Protein AF-A0A4Y2FK90-F1 (afdb_monomer_lite)

pLDDT: mean 74.8, std 21.76, range [34.69, 98.31]

Secondary structure (DSSP, 8-state):
-----------------TTS----------S---SPP--TTT--SS-TT-TT-HHHHHHHHHHHHHHHHT--HHHHHHHHHHHT--HHHHHHHSPPHHHHHHHHHHHHHHHHHHHHHHHHHHHHHHHHHHHHHHHHHHHHHHHHHHHHHHHHHHHHHHHHHTTSS-----PPPP----------------------

Radius of gyration: 46.18 Å; chains: 1; bounding box: 85×62×130 Å

Structure (mmCIF, N/CA/C/O backbone):
data_AF-A0A4Y2FK90-F1
#
_entry.id   AF-A0A4Y2FK90-F1
#
loop_
_atom_site.group_PDB
_atom_site.id
_atom_site.type_symbol
_atom_site.label_atom_id
_atom_site.label_alt_id
_atom_site.label_comp_id
_atom_site.label_asym_id
_atom_site.label_entity_id
_atom_site.label_seq_id
_atom_site.pdbx_PDB_ins_code
_atom_site.Cartn_x
_atom_site.Cartn_y
_atom_site.Cartn_z
_atom_site.occupancy
_atom_site.B_iso_or_equiv
_atom_site.auth_seq_id
_atom_site.auth_comp_id
_atom_site.auth_asym_id
_atom_site.auth_atom_id
_atom_site.pdbx_PDB_model_num
ATOM 1 N N . MET A 1 1 ? -25.333 21.056 -14.332 1.00 43.06 1 MET A N 1
ATOM 2 C CA . MET A 1 1 ? -24.805 19.889 -15.081 1.00 43.06 1 MET A CA 1
ATOM 3 C C . MET A 1 1 ? -25.292 20.009 -16.516 1.00 43.06 1 MET A C 1
ATOM 5 O O . MET A 1 1 ? -26.426 20.458 -16.652 1.00 43.06 1 MET A O 1
ATOM 9 N N . PRO A 1 2 ? -24.497 19.710 -17.560 1.00 41.19 2 PRO A N 1
ATOM 10 C CA . PRO A 1 2 ? -23.281 18.876 -17.612 1.00 41.19 2 PRO A CA 1
ATOM 11 C C . PRO A 1 2 ? -21.995 19.737 -17.714 1.00 41.19 2 PRO A C 1
ATOM 13 O O . PRO A 1 2 ? -22.055 20.834 -18.249 1.00 41.19 2 PRO A O 1
ATOM 16 N N . SER A 1 3 ? -20.824 19.460 -17.123 1.00 42.34 3 SER A N 1
ATOM 17 C CA . SER A 1 3 ? -19.955 18.264 -17.118 1.00 42.34 3 SER A CA 1
ATOM 18 C C . SER A 1 3 ? -19.632 17.709 -18.508 1.00 42.34 3 SER A C 1
ATOM 20 O O . SER A 1 3 ? -19.973 16.579 -18.836 1.00 42.34 3 SER A O 1
ATOM 22 N N . GLY A 1 4 ? -18.953 18.528 -19.317 1.00 34.69 4 GLY A N 1
ATOM 23 C CA . GLY A 1 4 ? -18.152 18.061 -20.450 1.00 34.69 4 GLY A CA 1
ATOM 24 C C . GLY A 1 4 ? -16.691 17.837 -20.025 1.00 34.69 4 GLY A C 1
ATOM 25 O O . GLY A 1 4 ? -16.194 18.584 -19.179 1.00 34.69 4 GLY A O 1
ATOM 26 N N . PRO A 1 5 ? -15.992 16.824 -20.568 1.00 39.50 5 PRO A N 1
ATOM 27 C CA . PRO A 1 5 ? -14.585 16.604 -20.273 1.00 39.50 5 PRO A CA 1
ATOM 28 C C . PRO A 1 5 ? -13.759 17.758 -20.845 1.00 39.50 5 PRO A C 1
ATOM 30 O O . PRO A 1 5 ? -13.807 18.044 -22.042 1.00 39.50 5 PRO A O 1
ATOM 33 N N . VAL A 1 6 ? -12.977 18.411 -19.983 1.00 38.66 6 VAL A N 1
ATOM 34 C CA . VAL A 1 6 ? -11.877 19.274 -20.413 1.00 38.66 6 VAL A CA 1
ATOM 35 C C . VAL A 1 6 ? -10.851 18.345 -21.049 1.00 38.66 6 VAL A C 1
ATOM 37 O O . VAL A 1 6 ? -10.013 17.755 -20.371 1.00 38.66 6 VAL A O 1
ATOM 40 N N . VAL A 1 7 ? -10.965 18.151 -22.362 1.00 39.62 7 VAL A N 1
ATOM 41 C CA . VAL A 1 7 ? -9.902 17.555 -23.162 1.00 39.62 7 VAL A CA 1
ATOM 42 C C . VAL A 1 7 ? -8.756 18.552 -23.085 1.00 39.62 7 VAL A C 1
ATOM 44 O O . VAL A 1 7 ? -8.708 19.525 -23.835 1.00 39.62 7 VAL A O 1
ATOM 47 N N . VAL A 1 8 ? -7.862 18.350 -22.116 1.00 41.91 8 VAL A N 1
ATOM 48 C CA . VAL A 1 8 ? -6.547 18.981 -22.104 1.00 41.91 8 VAL A CA 1
ATOM 49 C C . VAL A 1 8 ? -5.853 18.419 -23.330 1.00 41.91 8 VAL A C 1
ATOM 51 O O . VAL A 1 8 ? -5.250 17.348 -23.297 1.00 41.91 8 VAL A O 1
ATOM 54 N N . GLY A 1 9 ? -6.052 19.092 -24.460 1.00 35.62 9 GLY A N 1
ATOM 55 C CA . GLY A 1 9 ? -5.358 18.788 -25.687 1.00 35.62 9 GLY A CA 1
ATOM 56 C C . GLY A 1 9 ? -3.876 18.885 -25.379 1.00 35.62 9 GLY A C 1
ATOM 57 O O . GLY A 1 9 ? -3.335 19.981 -25.244 1.00 35.62 9 GLY A O 1
ATOM 58 N N . CYS A 1 10 ? -3.206 17.738 -25.270 1.00 40.47 10 CYS A N 1
ATOM 59 C CA . CYS A 1 10 ? -1.798 17.671 -25.598 1.00 40.47 10 CYS A CA 1
ATOM 60 C C . CYS A 1 10 ? -1.719 18.019 -27.082 1.00 40.47 10 CYS A C 1
ATOM 62 O O . CYS A 1 10 ? -1.702 17.135 -27.937 1.00 40.47 10 CYS A O 1
ATOM 64 N N . GLU A 1 11 ? -1.719 19.317 -27.395 1.00 36.91 11 GLU A N 1
ATOM 65 C CA . GLU A 1 11 ? -1.193 19.775 -28.661 1.00 36.91 11 GLU A CA 1
ATOM 66 C C . GLU A 1 11 ? 0.175 19.119 -28.773 1.00 36.91 11 GLU A C 1
ATOM 68 O O . GLU A 1 11 ? 1.095 19.407 -28.001 1.00 36.91 11 GLU A O 1
ATOM 73 N N . LEU A 1 12 ? 0.301 18.221 -29.745 1.00 41.31 12 LEU A N 1
ATOM 74 C CA . LEU A 1 12 ? 1.578 17.790 -30.272 1.00 41.31 12 LEU A CA 1
ATOM 75 C C . LEU A 1 12 ? 2.173 19.004 -31.002 1.00 41.31 12 LEU A C 1
ATOM 77 O O . LEU A 1 12 ? 2.379 19.007 -32.212 1.00 41.31 12 LEU A O 1
ATOM 81 N N . ARG A 1 13 ? 2.421 20.087 -30.260 1.00 38.09 13 ARG A N 1
ATOM 82 C CA . ARG A 1 13 ? 3.301 21.158 -30.666 1.00 38.09 13 ARG A CA 1
ATOM 83 C C . ARG A 1 13 ? 4.659 20.485 -30.635 1.00 38.09 13 ARG A C 1
ATOM 85 O O . ARG A 1 13 ? 5.343 20.453 -29.616 1.00 38.09 13 ARG A O 1
ATOM 92 N N . ILE A 1 14 ? 4.999 19.841 -31.752 1.00 45.94 14 ILE A N 1
ATOM 93 C CA . ILE A 1 14 ? 6.368 19.491 -32.088 1.00 45.94 14 ILE A CA 1
ATOM 94 C C . ILE A 1 14 ? 7.072 20.837 -32.047 1.00 45.94 14 ILE A C 1
ATOM 96 O O . ILE A 1 14 ? 7.044 21.596 -33.016 1.00 45.94 14 ILE A O 1
ATOM 100 N N . ALA A 1 15 ? 7.599 21.191 -30.876 1.00 38.78 15 ALA A N 1
ATOM 101 C CA . ALA A 1 15 ? 8.495 22.306 -30.740 1.00 38.78 15 ALA A CA 1
ATOM 102 C C . ALA A 1 15 ? 9.568 22.013 -31.780 1.00 38.78 15 ALA A C 1
ATOM 104 O O . ALA A 1 15 ? 10.291 21.020 -31.667 1.00 38.78 15 ALA A O 1
ATOM 105 N N . ARG A 1 16 ? 9.603 22.812 -32.854 1.00 41.88 16 ARG A N 1
ATOM 106 C CA . ARG A 1 16 ? 10.794 22.911 -33.686 1.00 41.88 16 ARG A CA 1
ATOM 107 C C . ARG A 1 16 ? 11.900 23.165 -32.680 1.00 41.88 16 ARG A C 1
ATOM 109 O O . ARG A 1 16 ? 11.954 24.249 -32.109 1.00 41.88 16 ARG A O 1
ATOM 116 N N . LEU A 1 17 ? 12.695 22.140 -32.387 1.00 38.19 17 LEU A N 1
ATOM 117 C CA . LEU A 1 17 ? 13.889 22.272 -31.577 1.00 38.19 17 LEU A CA 1
ATOM 118 C C . LEU A 1 17 ? 14.798 23.200 -32.377 1.00 38.19 17 LEU A C 1
ATOM 120 O O . LEU A 1 17 ? 15.574 22.764 -33.221 1.00 38.19 17 LEU A O 1
ATOM 124 N N . SER A 1 18 ? 14.676 24.497 -32.122 1.00 39.25 18 SER A N 1
ATOM 125 C CA . SER A 1 18 ? 15.511 25.582 -32.632 1.00 39.25 18 SER A CA 1
ATOM 126 C C . SER A 1 18 ? 16.939 25.525 -32.069 1.00 39.25 18 SER A C 1
ATOM 128 O O . SER A 1 18 ? 17.681 26.495 -32.159 1.00 39.25 18 SER A O 1
ATOM 130 N N . SER A 1 19 ? 17.349 24.374 -31.524 1.00 40.62 19 SER A N 1
ATOM 131 C CA . SER A 1 19 ? 18.679 24.115 -30.970 1.00 40.62 19 SER A CA 1
ATOM 132 C C . SER A 1 19 ? 19.459 23.049 -31.752 1.00 40.62 19 SER A C 1
ATOM 134 O O . SER A 1 19 ? 20.463 22.525 -31.283 1.00 40.62 19 SER A O 1
ATOM 136 N N . TRP A 1 20 ? 19.049 22.733 -32.984 1.00 41.38 20 TRP A N 1
ATOM 137 C CA . TRP A 1 20 ? 19.998 22.206 -33.964 1.00 41.38 20 TRP A CA 1
ATOM 138 C C . TRP A 1 20 ? 20.661 23.415 -34.610 1.00 41.38 20 TRP A C 1
ATOM 140 O O . TRP A 1 20 ? 20.108 24.019 -35.527 1.00 41.38 20 TRP A O 1
ATOM 150 N N . ARG A 1 21 ? 21.817 23.822 -34.074 1.00 38.09 21 ARG A N 1
ATOM 151 C CA . ARG A 1 21 ? 22.678 24.845 -34.675 1.00 38.09 21 ARG A CA 1
ATOM 152 C C . ARG A 1 21 ? 23.023 24.381 -36.095 1.00 38.09 21 ARG A C 1
ATOM 154 O O . ARG A 1 21 ? 23.942 23.589 -36.282 1.00 38.09 21 ARG A O 1
ATOM 161 N N . LEU A 1 22 ? 22.247 24.846 -37.076 1.00 45.22 22 LEU A N 1
ATOM 162 C CA . LEU A 1 22 ? 22.518 24.732 -38.504 1.00 45.22 22 LEU A CA 1
ATOM 163 C C . LEU A 1 22 ? 23.899 25.339 -38.745 1.00 45.22 22 LEU A C 1
ATOM 165 O O . LEU A 1 22 ? 24.045 26.555 -38.845 1.00 45.22 22 LEU A O 1
ATOM 169 N N . LYS A 1 23 ? 24.934 24.504 -38.809 1.00 43.97 23 LYS A N 1
ATOM 170 C CA . LYS A 1 23 ? 26.232 24.918 -39.338 1.00 43.97 23 LYS A CA 1
ATOM 171 C C . LYS A 1 23 ? 26.110 24.864 -40.860 1.00 43.97 23 LYS A C 1
ATOM 173 O O . LYS A 1 23 ? 26.544 23.918 -41.501 1.00 43.97 23 LYS A O 1
ATOM 178 N N . SER A 1 24 ? 25.381 25.837 -41.401 1.00 45.56 24 SER A N 1
ATOM 179 C CA . SER A 1 24 ? 25.208 26.037 -42.835 1.00 45.56 24 SER A CA 1
ATOM 180 C C . SER A 1 24 ? 26.336 26.938 -43.314 1.00 45.56 24 SER A C 1
ATOM 182 O O . SER A 1 24 ? 26.330 28.131 -43.026 1.00 45.56 24 SER A O 1
ATOM 184 N N . THR A 1 25 ? 27.305 26.391 -44.038 1.00 39.22 25 THR A N 1
ATOM 185 C CA . THR A 1 25 ? 28.068 27.191 -45.000 1.00 39.22 25 THR A CA 1
ATOM 186 C C . THR A 1 25 ? 27.164 27.336 -46.220 1.00 39.22 25 THR A C 1
ATOM 188 O O . THR A 1 25 ? 26.966 26.379 -46.964 1.00 39.22 25 THR A O 1
ATOM 191 N N . PHE A 1 26 ? 26.495 28.482 -46.345 1.00 41.66 26 PHE A N 1
ATOM 192 C CA . PHE A 1 26 ? 25.657 28.788 -47.500 1.00 41.66 26 PHE A CA 1
ATOM 193 C C . PHE A 1 26 ? 26.579 29.225 -48.642 1.00 41.66 26 PHE A C 1
ATOM 195 O O . PHE A 1 26 ? 26.962 30.387 -48.715 1.00 41.66 26 PHE A O 1
ATOM 202 N N . GLU A 1 27 ? 26.997 28.285 -49.486 1.00 50.19 27 GLU A N 1
ATOM 203 C CA . GLU A 1 27 ? 27.442 28.627 -50.837 1.00 50.19 27 GLU A CA 1
ATOM 204 C C . GLU A 1 27 ? 26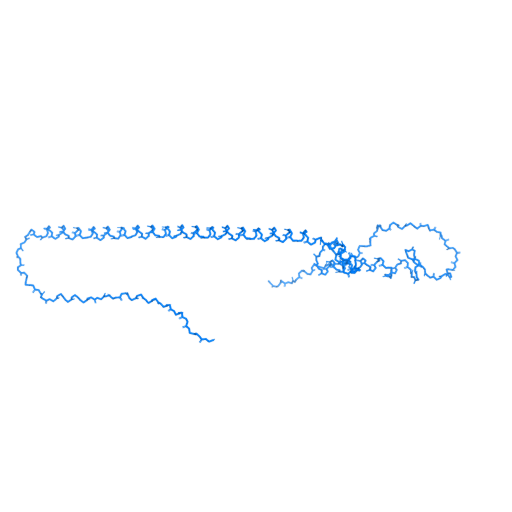.190 28.695 -51.712 1.00 50.19 27 GLU A C 1
ATOM 206 O O . GLU A 1 27 ? 25.487 27.697 -51.893 1.00 50.19 27 GLU A O 1
ATOM 211 N N . GLU A 1 28 ? 25.868 29.893 -52.204 1.00 49.09 28 GLU A N 1
ATOM 212 C CA . GLU A 1 28 ? 24.835 30.072 -53.221 1.00 49.09 28 GLU A CA 1
ATOM 213 C C . GLU A 1 28 ? 25.254 29.325 -54.484 1.00 49.09 28 GLU A C 1
ATOM 215 O O . GLU A 1 28 ? 26.171 29.736 -55.193 1.00 49.09 28 GLU A O 1
ATOM 220 N N . HIS A 1 29 ? 24.577 28.216 -54.786 1.00 55.97 29 HIS A N 1
ATOM 221 C CA . HIS A 1 29 ? 24.715 27.618 -56.106 1.00 55.97 29 HIS A CA 1
ATOM 222 C C . HIS A 1 29 ? 23.988 28.510 -57.126 1.00 55.97 29 HIS A C 1
ATOM 224 O O . HIS A 1 29 ? 22.795 28.790 -56.990 1.00 55.97 29 HIS A O 1
ATOM 230 N N . VAL A 1 30 ? 24.714 28.971 -58.144 1.00 49.22 30 VAL A N 1
ATOM 231 C CA . VAL A 1 30 ? 24.151 29.687 -59.294 1.00 49.22 30 VAL A CA 1
ATOM 232 C C . VAL A 1 30 ? 24.092 28.702 -60.461 1.00 49.22 30 VAL A C 1
ATOM 234 O O . VAL A 1 30 ? 25.117 28.355 -61.041 1.00 49.22 30 VAL A O 1
ATOM 237 N N . GLY A 1 31 ? 22.892 28.207 -60.772 1.00 65.75 31 GLY A N 1
ATOM 238 C CA . GLY A 1 31 ? 22.622 27.291 -61.889 1.00 65.75 31 GLY A CA 1
ATOM 239 C C . GLY A 1 31 ? 21.517 26.275 -61.566 1.00 65.75 31 GLY A C 1
ATOM 240 O O . GLY A 1 31 ? 21.199 26.085 -60.396 1.00 65.75 31 GLY A O 1
ATOM 241 N N . PRO A 1 32 ? 20.890 25.619 -62.561 1.00 58.94 32 PRO A N 1
ATOM 242 C CA . PRO A 1 32 ? 19.887 24.592 -62.295 1.00 58.94 32 PRO A CA 1
ATOM 243 C C . PRO A 1 32 ? 20.522 23.398 -61.565 1.00 58.94 32 PRO A C 1
ATOM 245 O O . PRO A 1 32 ? 21.402 22.721 -62.093 1.00 58.94 32 PRO A O 1
ATOM 248 N N . CYS A 1 33 ? 20.066 23.148 -60.338 1.00 67.31 33 CYS A N 1
ATOM 249 C CA . CYS A 1 33 ? 20.405 21.984 -59.522 1.00 67.31 33 CYS A CA 1
ATOM 250 C C . CYS A 1 33 ? 20.143 20.675 -60.295 1.00 67.31 33 CYS A C 1
ATOM 252 O O . CYS A 1 33 ? 18.993 20.303 -60.518 1.00 67.31 33 CYS A O 1
ATOM 254 N N . GLN A 1 34 ? 21.206 19.972 -60.703 1.00 61.75 34 GLN A N 1
ATOM 255 C CA . GLN A 1 34 ? 21.129 18.672 -61.397 1.00 61.75 34 GLN A CA 1
ATOM 256 C C . GLN A 1 34 ? 21.527 17.477 -60.508 1.00 61.75 34 GLN A C 1
ATOM 258 O O . GLN A 1 34 ? 21.585 16.340 -60.973 1.00 61.75 34 GLN A O 1
ATOM 263 N N . GLY A 1 35 ? 21.822 17.708 -59.226 1.00 66.31 35 GLY A N 1
ATOM 264 C CA . GLY A 1 35 ? 22.213 16.649 -58.294 1.00 66.31 35 GLY A CA 1
ATOM 265 C C . GLY A 1 35 ? 21.006 15.957 -57.647 1.00 66.31 35 GLY A C 1
ATOM 266 O O . GLY A 1 35 ? 20.008 16.621 -57.369 1.00 66.31 35 GLY A O 1
ATOM 267 N N . PRO A 1 36 ? 21.079 14.646 -57.340 1.00 71.25 36 PRO A N 1
ATOM 268 C CA . PRO A 1 36 ? 20.051 13.988 -56.539 1.00 71.25 36 PRO A CA 1
ATOM 269 C C . PRO A 1 36 ? 19.944 14.658 -55.163 1.00 71.25 36 PRO A C 1
ATOM 271 O O . PRO A 1 36 ? 20.961 14.985 -54.546 1.00 71.25 36 PRO A O 1
ATOM 274 N N . GLU A 1 37 ? 18.712 14.856 -54.691 1.00 75.56 37 GLU A N 1
ATOM 275 C CA . GLU A 1 37 ? 18.412 15.506 -53.413 1.00 75.56 37 GLU A CA 1
ATOM 276 C C . GLU A 1 37 ? 19.114 14.774 -52.257 1.00 75.56 37 GLU A C 1
ATOM 278 O O . GLU A 1 37 ? 18.971 13.560 -52.101 1.00 75.56 37 GLU A O 1
ATOM 283 N N . LYS A 1 38 ? 19.892 15.502 -51.444 1.00 80.44 38 LYS A N 1
ATOM 284 C CA . LYS A 1 38 ? 20.637 14.938 -50.309 1.00 80.44 38 LYS A CA 1
ATOM 285 C C . LYS A 1 38 ? 20.365 15.701 -49.023 1.00 80.44 38 LYS A C 1
ATOM 287 O O . LYS A 1 38 ? 20.358 16.930 -48.988 1.00 80.44 38 LYS A O 1
ATOM 292 N N . CYS A 1 39 ? 20.212 14.958 -47.936 1.00 79.62 39 CYS A N 1
ATOM 293 C CA . CYS A 1 39 ? 19.967 15.526 -46.621 1.00 79.62 39 CYS A CA 1
ATOM 294 C C . CYS A 1 39 ? 21.259 16.073 -46.028 1.00 79.62 39 CYS A C 1
ATOM 296 O O . CYS A 1 39 ? 22.227 15.333 -45.884 1.00 79.62 39 CYS A O 1
ATOM 298 N N . ILE A 1 40 ? 21.268 17.324 -45.575 1.00 81.00 40 ILE A N 1
ATOM 299 C CA . ILE A 1 40 ? 22.448 17.898 -44.908 1.00 81.00 40 ILE A CA 1
ATOM 300 C C . ILE A 1 40 ? 22.833 17.148 -43.615 1.00 81.00 40 ILE A C 1
ATOM 302 O O . ILE A 1 40 ? 24.006 17.101 -43.260 1.00 81.00 40 ILE A O 1
ATOM 306 N N . ASN A 1 41 ? 21.870 16.492 -42.950 1.00 76.31 41 ASN A N 1
ATOM 307 C CA . ASN A 1 41 ? 22.080 15.842 -41.651 1.00 76.31 41 ASN A CA 1
ATOM 308 C C . ASN A 1 41 ? 22.493 14.358 -41.735 1.00 76.31 41 ASN A C 1
ATOM 310 O O . ASN A 1 41 ? 23.204 13.887 -40.853 1.00 76.31 41 ASN A O 1
ATOM 314 N N . CYS A 1 42 ? 22.065 13.602 -42.758 1.00 80.06 42 CYS A N 1
ATOM 315 C CA . CYS A 1 42 ? 22.479 12.190 -42.947 1.00 80.06 42 CYS A CA 1
ATOM 316 C C . CYS A 1 42 ? 23.086 11.873 -44.317 1.00 80.06 42 CYS A C 1
ATOM 318 O O . CYS A 1 42 ? 23.443 10.723 -44.555 1.00 80.06 42 CYS A O 1
ATOM 320 N N . LYS A 1 43 ? 23.156 12.840 -45.238 1.00 81.75 43 LYS A N 1
ATOM 321 C CA . LYS A 1 43 ? 23.541 12.650 -46.650 1.00 81.75 43 LYS A CA 1
ATOM 322 C C . LYS A 1 43 ? 22.663 11.653 -47.428 1.00 81.75 43 LYS A C 1
ATOM 324 O O . LYS A 1 43 ? 23.018 11.276 -48.540 1.00 81.75 43 LYS A O 1
ATOM 329 N N . GLY A 1 44 ? 21.527 11.238 -46.861 1.00 80.12 44 GLY A N 1
ATOM 330 C CA . GLY A 1 44 ? 20.571 10.321 -47.485 1.00 80.12 44 GLY A CA 1
ATOM 331 C C . GLY A 1 44 ? 19.736 10.979 -48.590 1.00 80.12 44 GLY A C 1
ATOM 332 O O . GLY A 1 44 ? 19.717 12.210 -48.665 1.00 80.12 44 GLY A O 1
ATOM 333 N N . PRO A 1 45 ? 19.039 10.181 -49.423 1.00 82.94 45 PRO A N 1
ATOM 334 C CA . PRO A 1 45 ? 18.292 10.654 -50.591 1.00 82.94 45 PRO A CA 1
ATOM 335 C C . PRO A 1 45 ? 16.945 11.282 -50.190 1.00 82.94 45 PRO A C 1
ATOM 337 O O . PRO A 1 45 ? 15.882 10.714 -50.426 1.00 82.94 45 PRO A O 1
ATOM 340 N N . HIS A 1 46 ? 16.994 12.405 -49.477 1.00 79.12 46 HIS A N 1
ATOM 341 C CA . HIS A 1 46 ? 15.831 13.187 -49.058 1.00 79.12 46 HIS A CA 1
ATOM 342 C C . HIS A 1 46 ? 16.237 14.622 -48.710 1.00 79.12 46 HIS A C 1
ATOM 344 O O . HIS A 1 46 ? 17.357 14.849 -48.254 1.00 79.12 46 HIS A O 1
ATOM 350 N N . ASN A 1 47 ? 15.341 15.605 -48.832 1.00 76.00 47 ASN A N 1
ATOM 351 C CA . ASN A 1 47 ? 15.635 16.957 -48.339 1.00 76.00 47 ASN A CA 1
ATOM 352 C C . ASN A 1 47 ? 15.776 17.015 -46.817 1.00 76.00 47 ASN A C 1
ATOM 354 O O . ASN A 1 47 ? 15.166 16.259 -46.061 1.00 76.00 47 ASN A O 1
ATOM 358 N N . ALA A 1 48 ? 16.483 18.050 -46.365 1.00 70.19 48 ALA A N 1
ATOM 359 C CA . ALA A 1 48 ? 16.646 18.397 -44.956 1.00 70.19 48 ALA A CA 1
ATOM 360 C C . ALA A 1 48 ? 15.328 18.644 -44.188 1.00 70.19 48 ALA A C 1
ATOM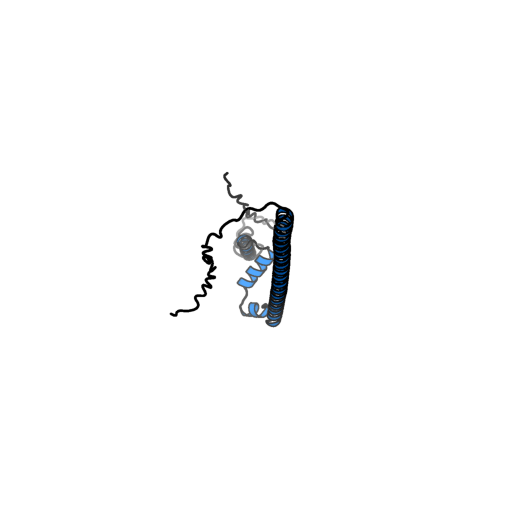 362 O O . ALA A 1 48 ? 15.341 18.623 -42.960 1.00 70.19 48 ALA A O 1
ATOM 363 N N . LYS A 1 49 ? 14.204 18.890 -44.880 1.00 70.75 49 LYS A N 1
ATOM 364 C CA . LYS A 1 49 ? 12.881 19.102 -44.264 1.00 70.75 49 LYS A CA 1
ATOM 365 C C . LYS A 1 49 ? 12.074 17.809 -44.111 1.00 70.75 49 LYS A C 1
ATOM 367 O O . LYS A 1 49 ? 11.007 17.839 -43.503 1.00 70.75 49 LYS A O 1
ATOM 372 N N . SER A 1 50 ? 12.541 16.698 -44.670 1.00 72.88 50 SER A N 1
ATOM 373 C CA . SER A 1 50 ? 11.792 15.448 -44.668 1.00 72.88 50 SER A CA 1
ATOM 374 C C . SER A 1 50 ? 11.797 14.787 -43.287 1.00 72.88 50 SER A C 1
ATOM 376 O O . SER A 1 50 ? 12.784 14.800 -42.550 1.00 72.88 50 SER A O 1
ATOM 378 N N . ASN A 1 51 ? 10.686 14.127 -42.962 1.00 75.44 51 ASN A N 1
ATOM 379 C CA . ASN A 1 51 ? 10.504 13.377 -41.715 1.00 75.44 51 ASN A CA 1
ATOM 380 C C . ASN A 1 51 ? 11.194 11.999 -41.732 1.00 75.44 51 ASN A C 1
ATOM 382 O O . ASN A 1 51 ? 10.931 11.160 -40.872 1.00 75.44 51 ASN A O 1
ATOM 386 N N . LEU A 1 52 ? 12.047 11.747 -42.729 1.00 76.00 52 LEU A N 1
ATOM 387 C CA . LEU A 1 52 ? 12.693 10.457 -42.971 1.00 76.00 52 LEU A CA 1
ATOM 388 C C . LEU A 1 52 ? 14.060 10.339 -42.285 1.00 76.00 52 LEU A C 1
ATOM 390 O O . LEU A 1 52 ? 14.670 9.272 -42.292 1.00 76.00 52 LEU A O 1
ATOM 394 N N . PHE A 1 53 ? 14.546 11.419 -41.667 1.00 81.00 53 PHE A N 1
ATOM 395 C CA . PHE A 1 53 ? 15.819 11.412 -40.960 1.00 81.00 53 PHE A CA 1
ATOM 396 C C . PHE A 1 53 ? 15.754 10.498 -39.714 1.00 81.00 53 PHE A C 1
ATOM 398 O O . PHE A 1 53 ? 14.915 10.725 -38.835 1.00 81.00 53 PHE A O 1
ATOM 405 N N . PRO A 1 54 ? 16.644 9.494 -39.571 1.00 81.50 54 PRO A N 1
ATOM 406 C CA . PRO A 1 54 ? 16.547 8.485 -38.509 1.00 81.50 54 PRO A CA 1
ATOM 407 C C . PRO A 1 54 ? 16.482 9.040 -37.080 1.00 81.50 54 PRO A C 1
ATOM 409 O O . PRO A 1 54 ? 15.735 8.520 -36.249 1.00 81.50 54 PRO A O 1
ATOM 412 N N . ALA A 1 55 ? 17.215 10.118 -36.779 1.00 82.00 55 ALA A N 1
ATOM 413 C CA . ALA A 1 55 ? 17.175 10.719 -35.445 1.00 82.00 55 ALA A CA 1
ATOM 414 C C . ALA A 1 55 ? 15.825 11.395 -35.155 1.00 82.00 55 ALA A C 1
ATOM 416 O O . ALA A 1 55 ? 15.329 11.316 -34.033 1.00 82.00 55 ALA A O 1
ATOM 417 N N . TYR A 1 56 ? 15.200 11.997 -36.173 1.00 84.69 56 TYR A N 1
ATOM 418 C CA . TYR A 1 56 ? 13.862 12.573 -36.053 1.00 84.69 56 TYR A CA 1
ATOM 419 C C . TYR A 1 56 ? 12.813 11.485 -35.790 1.00 84.69 56 TYR A C 1
ATOM 421 O O . TYR A 1 56 ? 11.990 11.627 -34.889 1.00 84.69 56 TYR A O 1
ATOM 429 N N . ILE A 1 57 ? 12.889 10.361 -36.511 1.00 87.56 57 ILE A N 1
ATOM 430 C CA . ILE A 1 57 ? 11.994 9.210 -36.306 1.00 87.56 57 ILE A CA 1
ATOM 431 C C . ILE A 1 57 ? 12.118 8.671 -34.874 1.00 87.56 57 ILE A C 1
ATOM 433 O O . ILE A 1 57 ? 11.108 8.379 -34.232 1.00 87.56 57 ILE A O 1
ATOM 437 N N . LYS A 1 58 ? 13.347 8.560 -34.353 1.00 90.44 58 LYS A N 1
ATOM 438 C CA . LYS A 1 58 ? 13.601 8.119 -32.975 1.00 90.44 58 LYS A CA 1
ATOM 439 C C . LYS A 1 58 ? 12.977 9.069 -31.949 1.00 90.44 58 LYS A C 1
ATOM 441 O O . LYS A 1 58 ? 12.270 8.611 -31.055 1.00 90.44 58 LYS A O 1
ATOM 446 N N . GLU A 1 59 ? 13.201 10.375 -32.087 1.00 91.62 59 GLU A N 1
ATOM 447 C CA . GLU A 1 59 ? 12.659 11.371 -31.155 1.00 91.62 59 GLU A CA 1
ATOM 448 C C . GLU A 1 59 ? 11.129 11.417 -31.197 1.00 91.62 59 GLU A C 1
ATOM 450 O O . GLU A 1 59 ? 10.485 11.489 -30.152 1.00 91.62 59 GLU A O 1
ATOM 455 N N . LYS A 1 60 ? 10.536 11.283 -32.390 1.00 92.50 60 LYS A N 1
ATOM 456 C CA . LYS A 1 60 ? 9.083 11.191 -32.552 1.00 92.50 60 LYS A CA 1
ATOM 457 C C . LYS A 1 60 ? 8.500 10.022 -31.748 1.00 92.50 60 LYS A C 1
ATOM 459 O O . LYS A 1 60 ? 7.562 10.233 -30.986 1.00 92.50 60 LYS A O 1
ATOM 464 N N . LYS A 1 61 ? 9.096 8.826 -31.834 1.00 94.69 61 LYS A N 1
ATOM 465 C CA . LYS A 1 61 ? 8.659 7.651 -31.054 1.00 94.69 61 LYS A CA 1
ATOM 466 C C . LYS A 1 61 ? 8.805 7.850 -29.540 1.00 94.69 61 LYS A C 1
ATOM 468 O O . LYS A 1 61 ? 7.952 7.409 -28.778 1.00 94.69 61 LYS A O 1
ATOM 473 N N . ILE A 1 62 ? 9.868 8.524 -29.092 1.00 95.56 62 ILE A N 1
ATOM 474 C CA . ILE A 1 62 ? 10.069 8.853 -27.670 1.00 95.56 62 ILE A CA 1
ATOM 475 C C . ILE A 1 62 ? 8.977 9.813 -27.177 1.00 95.56 62 ILE A C 1
ATOM 477 O O . ILE A 1 62 ? 8.443 9.627 -26.085 1.00 95.56 62 ILE A O 1
ATOM 481 N N . LEU A 1 63 ? 8.619 10.821 -27.975 1.00 94.69 63 LEU A N 1
ATOM 482 C CA . LEU A 1 63 ? 7.548 11.761 -27.639 1.00 94.69 63 LEU A CA 1
ATOM 483 C C . LEU A 1 63 ? 6.171 11.086 -27.624 1.00 94.69 63 LEU A C 1
ATOM 485 O O . LEU A 1 63 ? 5.386 11.336 -26.713 1.00 94.69 63 LEU A O 1
ATOM 489 N N . GLU A 1 64 ? 5.897 10.189 -28.572 1.00 95.62 64 GLU A N 1
ATOM 490 C CA . GLU A 1 64 ? 4.680 9.368 -28.567 1.00 95.62 64 GLU A CA 1
ATOM 491 C C . GLU A 1 64 ? 4.592 8.512 -27.294 1.00 95.62 64 GLU A C 1
ATOM 493 O O . GLU A 1 64 ? 3.5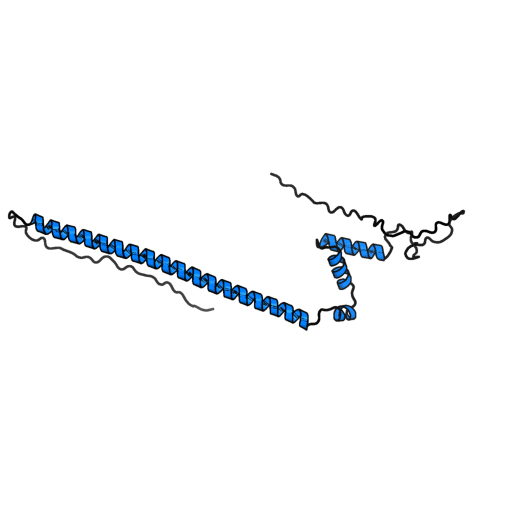57 8.500 -26.627 1.00 95.62 64 GLU A O 1
ATOM 498 N N . LEU A 1 65 ? 5.692 7.857 -26.905 1.00 95.62 65 LEU A N 1
ATOM 499 C CA . LEU A 1 65 ? 5.771 7.059 -25.680 1.00 95.62 65 LEU A CA 1
ATOM 500 C C . LEU A 1 65 ? 5.549 7.909 -24.423 1.00 95.62 65 LEU A C 1
ATOM 502 O O . LEU A 1 65 ? 4.855 7.479 -23.501 1.00 95.62 65 LEU A O 1
ATOM 506 N N . LYS A 1 66 ? 6.119 9.117 -24.397 1.00 96.88 66 LYS A N 1
ATOM 507 C CA . LYS A 1 66 ? 5.936 10.084 -23.315 1.00 96.88 66 LYS A CA 1
ATOM 508 C C . LYS A 1 66 ? 4.460 10.440 -23.142 1.00 96.88 66 LYS A C 1
ATOM 510 O O . LYS A 1 66 ? 3.929 10.319 -22.043 1.00 96.88 66 LYS A O 1
ATOM 515 N N . CYS A 1 67 ? 3.806 10.861 -24.226 1.00 95.75 67 CYS A N 1
ATOM 516 C CA . CYS A 1 67 ? 2.405 11.278 -24.208 1.00 95.75 67 CYS A CA 1
ATOM 517 C C . CYS A 1 67 ? 1.468 10.123 -23.853 1.00 95.75 67 CYS A C 1
ATOM 519 O O . CYS A 1 67 ? 0.568 10.309 -23.045 1.00 95.75 67 CYS A O 1
ATOM 521 N N . ARG A 1 68 ? 1.701 8.930 -24.414 1.00 96.50 68 ARG A N 1
ATOM 522 C CA . ARG A 1 68 ? 0.858 7.752 -24.176 1.00 96.50 68 ARG A CA 1
ATOM 523 C C . ARG A 1 68 ? 0.893 7.269 -22.726 1.00 96.50 68 ARG A C 1
ATOM 525 O O . ARG A 1 68 ? -0.120 6.787 -22.238 1.00 96.50 68 ARG A O 1
ATOM 532 N N . ASN A 1 69 ? 2.048 7.356 -22.067 1.00 94.75 69 ASN A N 1
ATOM 533 C CA . ASN A 1 69 ? 2.229 6.832 -20.710 1.00 94.75 69 ASN A CA 1
ATOM 534 C C . ASN A 1 69 ? 2.228 7.921 -19.629 1.00 94.75 69 ASN A C 1
ATOM 536 O O . ASN A 1 69 ? 2.414 7.598 -18.463 1.00 94.75 69 ASN A O 1
ATOM 540 N N . HIS A 1 70 ? 2.053 9.194 -19.998 1.00 94.44 70 HIS A N 1
ATOM 541 C CA . HIS A 1 70 ? 2.108 10.333 -19.073 1.00 94.44 70 HIS A CA 1
ATOM 542 C C . HIS A 1 70 ? 3.392 10.385 -18.227 1.00 94.44 70 HIS A C 1
ATOM 544 O O . HIS A 1 70 ? 3.373 10.772 -17.063 1.00 94.44 70 HIS A O 1
ATOM 550 N N . ILE A 1 71 ? 4.520 10.008 -18.831 1.00 95.38 71 ILE A N 1
ATOM 551 C CA . ILE A 1 71 ? 5.831 9.968 -18.169 1.00 95.38 71 ILE A CA 1
ATOM 552 C C . ILE A 1 71 ? 6.688 11.178 -18.536 1.00 95.38 71 ILE A C 1
ATOM 554 O O . ILE A 1 71 ? 6.397 11.940 -19.465 1.00 95.38 71 ILE A O 1
ATOM 558 N N . THR A 1 72 ? 7.791 11.358 -17.819 1.00 95.69 72 THR A N 1
ATOM 559 C CA . THR A 1 72 ? 8.774 12.388 -18.154 1.00 95.69 72 THR A CA 1
ATOM 560 C C . THR A 1 72 ? 9.531 12.037 -19.440 1.00 95.69 72 THR A C 1
ATOM 562 O O . THR A 1 72 ? 9.620 10.885 -19.870 1.00 95.69 72 THR A O 1
ATOM 565 N N . THR A 1 73 ? 10.117 13.046 -20.092 1.00 93.38 73 THR A N 1
ATOM 566 C CA . THR A 1 73 ? 10.903 12.823 -21.316 1.00 93.38 73 THR A CA 1
ATOM 567 C C . THR A 1 73 ? 12.130 11.934 -21.054 1.00 93.38 73 THR A C 1
ATOM 569 O O . THR A 1 73 ? 12.491 11.125 -21.906 1.00 93.38 73 THR A O 1
ATOM 572 N N . SER A 1 74 ? 12.780 12.070 -19.894 1.00 92.00 74 SER A N 1
ATOM 573 C CA . SER A 1 74 ? 13.920 11.235 -19.485 1.00 92.00 74 SER A CA 1
ATOM 574 C C . SER A 1 74 ? 13.511 9.773 -19.308 1.00 92.00 74 SER A C 1
ATOM 576 O O . SER A 1 74 ? 14.183 8.883 -19.829 1.00 92.00 74 SER A O 1
ATOM 578 N N . GLU A 1 75 ? 12.381 9.516 -18.652 1.00 91.44 75 GLU A N 1
ATOM 579 C CA . GLU A 1 75 ? 11.833 8.165 -18.507 1.00 91.44 75 GLU A CA 1
ATOM 580 C C . GLU A 1 75 ? 11.454 7.562 -19.855 1.00 91.44 75 GLU A C 1
ATOM 582 O O . GLU A 1 75 ? 11.832 6.427 -20.136 1.00 91.44 75 GLU A O 1
ATOM 587 N N . ALA A 1 76 ? 10.797 8.328 -20.730 1.00 95.75 76 ALA A N 1
ATOM 588 C CA . ALA A 1 76 ? 10.467 7.870 -22.075 1.00 95.75 76 ALA A CA 1
ATOM 589 C C . ALA A 1 76 ? 11.725 7.496 -22.876 1.00 95.75 76 ALA A C 1
ATOM 591 O O . ALA A 1 76 ? 11.745 6.462 -23.540 1.00 95.75 76 ALA A O 1
ATOM 592 N N . ARG A 1 77 ? 12.811 8.279 -22.777 1.00 94.31 77 ARG A N 1
ATOM 593 C CA . ARG A 1 77 ? 14.107 7.925 -23.388 1.00 94.31 77 ARG A CA 1
ATOM 594 C C . ARG A 1 77 ? 14.661 6.620 -22.826 1.00 94.31 77 ARG A C 1
ATOM 596 O O . ARG A 1 77 ? 15.123 5.792 -23.606 1.00 94.31 77 ARG A O 1
ATOM 603 N N . ARG A 1 78 ? 14.608 6.432 -21.503 1.00 90.88 78 ARG A N 1
ATOM 604 C CA . ARG A 1 78 ? 15.096 5.220 -20.829 1.00 90.88 78 ARG A CA 1
ATOM 605 C C . ARG A 1 78 ? 14.311 3.983 -21.263 1.00 90.88 78 ARG A C 1
ATOM 607 O O . ARG A 1 78 ? 14.921 2.996 -21.657 1.00 90.88 78 ARG A O 1
ATOM 614 N N . VAL A 1 79 ? 12.981 4.057 -21.265 1.00 91.50 79 VAL A N 1
ATOM 615 C CA . VAL A 1 79 ? 12.102 2.959 -21.698 1.00 91.50 79 VAL A CA 1
ATOM 616 C C . VAL A 1 79 ? 12.310 2.653 -23.180 1.00 91.50 79 VAL A C 1
ATOM 618 O O . VAL A 1 79 ? 12.490 1.495 -23.543 1.00 91.50 79 VAL A O 1
ATOM 621 N N . PHE A 1 80 ? 12.356 3.680 -24.034 1.00 92.88 80 PHE A N 1
ATOM 622 C CA . PHE A 1 80 ? 12.617 3.498 -25.460 1.00 92.88 80 PHE A CA 1
ATOM 623 C C . PHE A 1 80 ? 13.983 2.849 -25.705 1.00 92.88 80 PHE A C 1
ATOM 625 O O . PHE A 1 80 ? 14.103 1.969 -26.552 1.00 92.88 80 PHE A O 1
ATOM 632 N N . HIS A 1 81 ? 15.021 3.268 -24.976 1.00 89.00 81 HIS A N 1
ATOM 633 C CA . HIS A 1 81 ? 16.336 2.647 -25.069 1.00 89.00 81 HIS A CA 1
ATOM 634 C C . HIS A 1 81 ? 16.266 1.176 -24.656 1.00 89.00 81 HIS A C 1
ATOM 636 O O . HIS A 1 81 ? 16.617 0.333 -25.472 1.00 89.00 81 HIS A O 1
ATOM 642 N N . LEU A 1 82 ? 15.709 0.871 -23.480 1.00 86.81 82 LEU A N 1
ATOM 643 C CA . LEU A 1 82 ? 15.589 -0.489 -22.951 1.00 86.81 82 LEU A CA 1
ATOM 644 C C . LEU A 1 82 ? 14.829 -1.432 -23.898 1.00 86.81 82 LEU A C 1
ATOM 646 O O . LEU A 1 82 ? 15.259 -2.557 -24.122 1.00 86.81 82 LEU A O 1
ATOM 650 N N . GLN A 1 83 ? 13.749 -0.955 -24.522 1.00 87.38 83 GLN A N 1
ATOM 651 C CA . GLN A 1 83 ? 12.975 -1.719 -25.510 1.00 87.38 83 GLN A CA 1
ATOM 652 C C . GLN A 1 83 ? 13.748 -2.030 -26.799 1.00 87.38 83 GLN A C 1
ATOM 654 O O . GLN A 1 83 ? 13.419 -2.987 -27.492 1.00 87.38 83 GLN A O 1
ATOM 659 N N . ASN A 1 84 ? 14.743 -1.213 -27.150 1.00 88.06 84 ASN A N 1
ATOM 660 C CA . ASN A 1 84 ? 15.537 -1.363 -28.373 1.00 88.06 84 ASN A CA 1
ATOM 661 C C . ASN A 1 84 ? 16.954 -1.900 -28.100 1.00 88.06 84 ASN A C 1
ATOM 663 O O . ASN A 1 84 ? 17.779 -1.949 -29.015 1.00 88.06 84 ASN A O 1
ATOM 667 N N . MET A 1 85 ? 17.263 -2.268 -26.855 1.00 87.25 85 MET A N 1
ATOM 668 C CA . MET A 1 85 ? 18.560 -2.820 -26.481 1.00 87.25 85 MET A CA 1
ATOM 669 C C . MET A 1 85 ? 18.707 -4.269 -26.942 1.00 87.25 85 MET A C 1
ATOM 671 O O . MET A 1 85 ? 17.753 -5.046 -26.967 1.00 87.25 85 MET A O 1
ATOM 675 N N . LYS A 1 86 ? 19.943 -4.656 -27.271 1.00 89.31 86 LYS A N 1
ATOM 676 C CA . LYS A 1 86 ? 20.275 -6.063 -27.521 1.00 89.31 86 LYS A CA 1
ATOM 677 C C . LYS A 1 86 ? 20.300 -6.830 -26.201 1.00 89.31 86 LYS A C 1
ATOM 679 O O . LYS A 1 86 ? 20.720 -6.289 -25.181 1.00 89.31 86 LYS A O 1
ATOM 684 N N . TYR A 1 87 ? 19.956 -8.117 -26.243 1.00 78.69 87 TYR A N 1
ATOM 685 C CA . TYR A 1 87 ? 19.940 -8.991 -25.062 1.00 78.69 87 TYR A CA 1
ATOM 686 C C . TYR A 1 87 ? 21.245 -8.928 -24.247 1.00 78.69 87 TYR A C 1
ATOM 688 O O . TYR A 1 87 ? 21.218 -8.707 -23.042 1.00 78.69 87 TYR A O 1
ATOM 696 N N . SER A 1 88 ? 22.404 -9.012 -24.909 1.00 83.25 88 SER A N 1
ATOM 697 C CA . SER A 1 88 ? 23.722 -8.941 -24.257 1.00 83.25 88 SER A CA 1
ATOM 698 C C . SER A 1 88 ? 23.998 -7.619 -23.531 1.00 83.25 88 SER A C 1
ATOM 700 O O . SER A 1 88 ? 24.828 -7.571 -22.632 1.00 83.25 88 SER A O 1
ATOM 702 N N . GLU A 1 89 ? 23.364 -6.532 -23.965 1.00 82.56 89 GLU A N 1
ATOM 703 C CA . GLU A 1 89 ? 23.496 -5.199 -23.376 1.00 82.56 89 GLU A CA 1
ATOM 704 C C . GLU A 1 89 ? 22.499 -5.022 -22.224 1.00 82.56 89 GLU A C 1
ATOM 706 O O . GLU A 1 89 ? 22.849 -4.479 -21.181 1.00 82.56 89 GLU A O 1
ATOM 711 N N . ALA A 1 90 ? 21.285 -5.560 -22.376 1.00 76.94 90 ALA A N 1
ATOM 712 C CA . ALA A 1 90 ? 20.274 -5.586 -21.324 1.00 76.94 90 ALA A CA 1
ATOM 713 C C . ALA A 1 90 ? 20.750 -6.377 -20.096 1.00 76.94 90 ALA A C 1
ATOM 715 O O . ALA A 1 90 ? 20.562 -5.924 -18.974 1.00 76.94 90 ALA A O 1
ATOM 716 N N . VAL A 1 91 ? 21.441 -7.503 -20.302 1.00 77.50 91 VAL A N 1
ATOM 717 C CA . VAL A 1 91 ? 22.032 -8.296 -19.210 1.00 77.50 91 VAL A CA 1
ATOM 718 C C . VAL A 1 91 ? 23.124 -7.519 -18.462 1.00 77.50 91 VAL A C 1
ATOM 720 O O . VAL A 1 91 ? 23.213 -7.625 -17.246 1.00 77.50 91 VAL A O 1
ATOM 723 N N . LYS A 1 92 ? 23.930 -6.703 -19.158 1.00 76.38 92 LYS A N 1
ATOM 724 C CA . LYS A 1 92 ? 24.991 -5.887 -18.534 1.00 76.38 92 LYS A CA 1
ATOM 725 C C . LYS A 1 92 ? 24.456 -4.685 -17.759 1.00 76.38 92 LYS A C 1
ATOM 727 O O . LYS A 1 92 ? 25.068 -4.280 -16.781 1.00 76.38 92 LYS A O 1
ATOM 732 N N . ASN A 1 93 ? 23.346 -4.117 -18.225 1.00 69.12 93 ASN A N 1
ATOM 733 C CA . ASN A 1 93 ? 22.713 -2.944 -17.622 1.00 69.12 93 ASN A CA 1
ATOM 734 C C . ASN A 1 93 ? 21.596 -3.318 -16.635 1.00 69.12 93 ASN A C 1
ATOM 736 O O . ASN A 1 93 ? 20.955 -2.426 -16.079 1.00 69.12 93 ASN A O 1
ATOM 740 N N . SER A 1 94 ? 21.334 -4.614 -16.436 1.00 69.06 94 SER A N 1
ATOM 741 C CA . SER A 1 94 ? 20.470 -5.082 -15.358 1.00 69.06 94 SER A CA 1
ATOM 742 C C . SER A 1 94 ? 21.125 -4.718 -14.026 1.00 69.06 94 SER A C 1
ATOM 744 O O . SER A 1 94 ? 22.326 -4.964 -13.883 1.00 69.06 94 SER A O 1
ATOM 746 N N . PRO A 1 95 ? 20.379 -4.169 -13.046 1.00 66.56 95 PRO A N 1
ATOM 747 C CA . PRO A 1 95 ? 20.904 -4.032 -11.695 1.00 66.56 95 PRO A CA 1
ATOM 748 C C . PRO A 1 95 ? 21.433 -5.391 -11.239 1.00 66.56 95 PRO A C 1
ATOM 750 O O . PRO A 1 95 ? 20.848 -6.437 -11.561 1.00 66.56 95 PRO A O 1
ATOM 753 N N . ALA A 1 96 ? 22.575 -5.374 -10.550 1.00 73.69 96 ALA A N 1
ATOM 754 C CA . ALA A 1 96 ? 23.138 -6.589 -9.996 1.00 73.69 96 ALA A CA 1
ATOM 755 C C . ALA A 1 96 ? 22.068 -7.239 -9.114 1.00 73.69 96 ALA A C 1
ATOM 757 O O . ALA A 1 96 ? 21.390 -6.557 -8.346 1.00 73.69 96 ALA A O 1
ATOM 758 N N . SER A 1 97 ? 21.910 -8.559 -9.223 1.00 71.75 97 SER A N 1
ATOM 759 C CA . SER A 1 97 ? 20.891 -9.298 -8.468 1.00 71.75 97 SER A CA 1
ATOM 760 C C . SER A 1 97 ? 20.924 -8.994 -6.962 1.00 71.75 97 SER A C 1
ATOM 762 O O . SER A 1 97 ? 19.886 -9.092 -6.317 1.00 71.75 97 SER A O 1
ATOM 764 N N . ALA A 1 98 ? 22.089 -8.618 -6.424 1.00 73.25 98 ALA A N 1
ATOM 765 C CA . ALA A 1 98 ? 22.275 -8.215 -5.033 1.00 73.25 98 ALA A CA 1
ATOM 766 C C . ALA A 1 98 ? 21.554 -6.899 -4.681 1.00 73.25 98 ALA A C 1
ATOM 768 O O . ALA A 1 98 ? 20.802 -6.872 -3.719 1.00 73.25 98 ALA A O 1
ATOM 769 N N . GLU A 1 99 ? 21.677 -5.843 -5.493 1.00 80.31 99 GLU A N 1
ATOM 770 C CA . GLU A 1 99 ? 21.033 -4.542 -5.220 1.00 80.31 99 GLU A CA 1
ATOM 771 C C . GLU A 1 99 ? 19.499 -4.641 -5.242 1.00 80.31 99 GLU A C 1
ATOM 773 O O . GLU A 1 99 ? 18.796 -4.005 -4.448 1.00 80.31 99 GLU A O 1
ATOM 778 N N . LEU A 1 100 ? 18.965 -5.472 -6.145 1.00 84.06 100 LEU A N 1
ATOM 779 C CA . LEU A 1 100 ? 17.536 -5.779 -6.185 1.00 84.06 100 LEU A CA 1
ATOM 780 C C . LEU A 1 100 ? 17.110 -6.552 -4.931 1.00 84.06 100 LEU A C 1
ATOM 782 O O . LEU A 1 100 ? 16.074 -6.234 -4.350 1.00 84.06 100 LEU A O 1
ATOM 786 N N . GLN A 1 101 ? 17.897 -7.550 -4.520 1.00 84.88 101 GLN A N 1
ATOM 787 C CA . GLN A 1 101 ? 17.604 -8.351 -3.335 1.00 84.88 101 GLN A CA 1
ATOM 788 C C . GLN A 1 101 ? 17.602 -7.485 -2.070 1.00 84.88 101 GLN A C 1
ATOM 790 O O . GLN A 1 101 ? 16.655 -7.564 -1.296 1.00 84.88 101 GLN A O 1
ATOM 795 N N . ASP A 1 102 ? 18.592 -6.608 -1.905 1.00 90.12 102 ASP A N 1
ATOM 796 C CA . ASP A 1 102 ? 18.683 -5.694 -0.764 1.00 90.12 102 ASP A CA 1
ATOM 797 C C . ASP A 1 102 ? 17.483 -4.748 -0.708 1.00 90.12 102 ASP A C 1
ATOM 799 O O . ASP A 1 102 ? 16.872 -4.570 0.344 1.00 90.12 102 ASP A O 1
ATOM 803 N N . THR A 1 103 ? 17.082 -4.190 -1.855 1.00 91.75 103 THR A N 1
ATOM 804 C CA . THR A 1 103 ? 15.899 -3.320 -1.933 1.00 91.75 103 THR A CA 1
ATOM 805 C C . THR A 1 103 ? 14.629 -4.074 -1.540 1.00 91.75 103 THR A C 1
ATOM 807 O O . THR A 1 103 ? 13.828 -3.569 -0.753 1.00 91.75 103 THR A O 1
ATOM 810 N N . VAL A 1 104 ? 14.445 -5.292 -2.059 1.00 93.50 104 VAL A N 1
ATOM 811 C CA . VAL A 1 104 ? 13.288 -6.135 -1.732 1.00 93.50 104 VAL A CA 1
ATOM 812 C C . VAL A 1 104 ? 13.280 -6.482 -0.245 1.00 93.50 104 VAL A C 1
ATOM 814 O O . VAL A 1 104 ? 12.254 -6.294 0.406 1.00 93.50 104 VAL A O 1
ATOM 817 N N . ASN A 1 105 ? 14.418 -6.899 0.308 1.00 95.25 105 ASN A N 1
ATOM 818 C CA . ASN A 1 105 ? 14.555 -7.223 1.725 1.00 95.25 105 ASN A CA 1
ATOM 819 C C . ASN A 1 105 ? 14.209 -6.014 2.601 1.00 95.25 105 ASN A C 1
ATOM 821 O O . ASN A 1 105 ? 13.374 -6.130 3.488 1.00 95.25 105 ASN A O 1
ATOM 825 N N . LEU A 1 106 ? 14.750 -4.830 2.301 1.00 95.81 106 LEU A N 1
ATOM 826 C CA . LEU A 1 106 ? 14.431 -3.603 3.039 1.00 95.81 106 LEU A CA 1
ATOM 827 C C . LEU A 1 106 ? 12.936 -3.264 2.988 1.00 95.81 106 LEU A C 1
ATOM 829 O O . LEU A 1 106 ? 12.350 -2.896 4.007 1.00 95.81 106 LEU A O 1
ATOM 833 N N . THR A 1 107 ? 12.300 -3.399 1.818 1.00 95.06 107 THR A N 1
ATOM 834 C CA . THR A 1 107 ? 10.852 -3.158 1.702 1.00 95.06 107 THR A CA 1
ATOM 835 C C . THR A 1 107 ? 10.033 -4.178 2.485 1.00 95.06 107 THR A C 1
ATOM 837 O O . THR A 1 107 ? 9.027 -3.816 3.090 1.00 95.06 107 THR A O 1
ATOM 840 N N . PHE A 1 108 ? 10.475 -5.435 2.516 1.00 97.38 108 PHE A N 1
ATOM 841 C CA . PHE A 1 108 ? 9.812 -6.497 3.256 1.00 97.38 108 PHE A CA 1
ATOM 842 C C . PHE A 1 108 ? 9.917 -6.276 4.768 1.00 97.38 108 PHE A C 1
ATOM 844 O O . PHE A 1 108 ? 8.893 -6.271 5.445 1.00 97.38 108 PHE A O 1
ATOM 851 N N . GLU A 1 109 ? 11.115 -5.986 5.279 1.00 96.75 109 GLU A N 1
ATOM 852 C CA . GLU A 1 109 ? 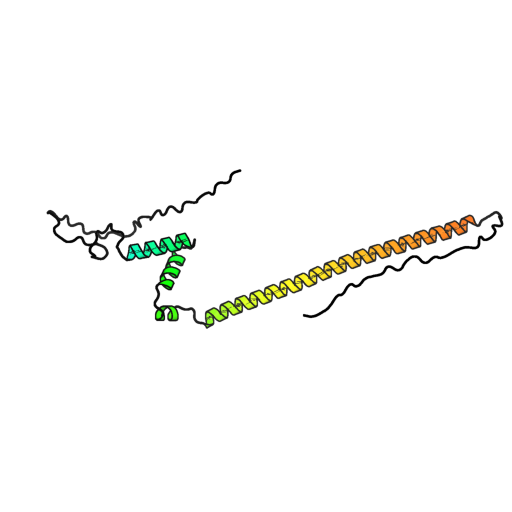11.334 -5.673 6.696 1.00 96.75 109 GLU A CA 1
ATOM 853 C C . GLU A 1 109 ? 10.521 -4.448 7.138 1.00 96.75 109 GLU A C 1
ATOM 855 O O . GLU A 1 109 ? 9.862 -4.470 8.176 1.00 96.75 109 GLU A O 1
ATOM 860 N N . SER A 1 110 ? 10.474 -3.392 6.316 1.00 96.94 110 SER A N 1
ATOM 861 C CA . SER A 1 110 ? 9.660 -2.209 6.618 1.00 96.94 110 SER A CA 1
ATOM 862 C C . SER A 1 110 ? 8.162 -2.521 6.684 1.00 96.94 110 SER A C 1
ATOM 864 O O . SER A 1 110 ? 7.455 -1.933 7.505 1.00 96.94 110 SER A O 1
ATOM 866 N N . LEU A 1 111 ? 7.662 -3.412 5.823 1.00 97.75 111 LEU A N 1
ATOM 867 C CA . LEU A 1 111 ? 6.261 -3.832 5.845 1.00 97.75 111 LEU A CA 1
ATOM 868 C C . LEU A 1 111 ? 5.958 -4.692 7.071 1.00 97.75 111 LEU A C 1
ATOM 870 O O . LEU A 1 111 ? 4.939 -4.466 7.721 1.00 97.75 111 LEU A O 1
ATOM 874 N N . LEU A 1 112 ? 6.840 -5.637 7.406 1.00 97.38 112 LEU A N 1
ATOM 875 C CA . LEU A 1 112 ? 6.706 -6.453 8.611 1.00 97.38 112 LEU A CA 1
ATOM 876 C C . L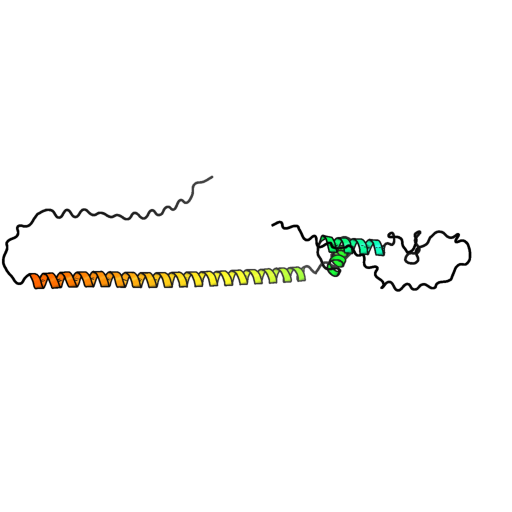EU A 1 112 ? 6.653 -5.582 9.865 1.00 97.38 112 LEU A C 1
ATOM 878 O O . LEU A 1 112 ? 5.748 -5.745 10.683 1.00 97.38 112 LEU A O 1
ATOM 882 N N . GLN A 1 113 ? 7.560 -4.611 9.968 1.00 97.00 113 GLN A N 1
ATOM 883 C CA . GLN A 1 113 ? 7.597 -3.675 11.084 1.00 97.00 113 GLN A CA 1
ATOM 884 C C . GLN A 1 113 ? 6.298 -2.865 11.184 1.00 97.00 113 GLN A C 1
ATOM 886 O O . GLN A 1 113 ? 5.694 -2.787 12.252 1.00 97.00 113 GLN A O 1
ATOM 891 N N . SER A 1 114 ? 5.815 -2.323 10.063 1.00 97.69 114 SER A N 1
ATOM 892 C CA . SER A 1 114 ? 4.572 -1.546 10.034 1.00 97.69 114 SER A CA 1
ATOM 893 C C . SER A 1 114 ? 3.346 -2.374 10.438 1.00 97.69 114 SER A C 1
ATOM 895 O O . SER A 1 114 ? 2.478 -1.887 11.165 1.00 97.69 114 SER A O 1
ATOM 897 N N . VAL A 1 115 ? 3.264 -3.631 9.990 1.00 97.56 115 VAL A N 1
ATOM 898 C CA . VAL A 1 115 ? 2.181 -4.544 10.381 1.00 97.56 115 VAL A CA 1
ATOM 899 C C . VAL A 1 115 ? 2.255 -4.858 11.872 1.00 97.56 115 VAL A C 1
ATOM 901 O O . VAL A 1 115 ? 1.218 -4.836 12.537 1.00 97.56 115 VAL A O 1
ATOM 904 N N . ASN A 1 116 ? 3.457 -5.101 12.399 1.00 97.31 116 ASN A N 1
ATOM 905 C CA . ASN A 1 116 ? 3.657 -5.369 13.818 1.00 97.31 116 ASN A CA 1
ATOM 906 C C . ASN A 1 116 ? 3.185 -4.185 14.677 1.00 97.31 116 ASN A C 1
ATOM 908 O O . ASN A 1 116 ? 2.314 -4.355 15.528 1.00 97.31 116 ASN A O 1
ATOM 912 N N . GLU A 1 117 ? 3.658 -2.974 14.379 1.00 96.81 117 GLU A N 1
ATOM 913 C CA . GLU A 1 117 ? 3.276 -1.747 15.092 1.00 96.81 117 GLU A CA 1
ATOM 914 C C . GLU A 1 117 ? 1.765 -1.483 15.040 1.00 96.81 117 GLU A C 1
ATOM 916 O O . GLU A 1 117 ? 1.144 -1.141 16.049 1.00 96.81 117 GLU A O 1
ATOM 921 N N . ASN A 1 118 ? 1.140 -1.682 13.874 1.00 96.69 118 ASN A N 1
ATOM 922 C CA . ASN A 1 118 ? -0.305 -1.524 13.734 1.00 96.69 118 ASN A CA 1
ATOM 923 C C . ASN A 1 118 ? -1.068 -2.561 14.575 1.00 96.69 118 ASN A C 1
ATOM 925 O O . ASN A 1 118 ? -2.058 -2.231 15.228 1.00 96.69 118 ASN A O 1
ATOM 929 N N . SER A 1 119 ? -0.598 -3.811 14.600 1.00 96.50 119 SER A N 1
ATOM 930 C CA . SER A 1 119 ? -1.227 -4.873 15.389 1.00 96.50 119 SER A CA 1
ATOM 931 C C . SER A 1 119 ? -1.150 -4.606 16.897 1.00 96.50 119 SER A C 1
ATOM 933 O O . SER A 1 119 ? -2.161 -4.739 17.589 1.00 96.50 119 SER A O 1
ATOM 935 N N . GLU A 1 120 ? -0.003 -4.135 17.395 1.00 96.94 120 GLU A N 1
ATOM 936 C CA . GLU A 1 120 ? 0.181 -3.755 18.798 1.00 96.94 120 GLU A CA 1
ATOM 937 C C . GLU A 1 120 ? -0.717 -2.570 19.175 1.00 96.94 120 GLU A C 1
ATOM 939 O O . GLU A 1 120 ? -1.412 -2.607 20.193 1.00 96.94 120 GLU A O 1
ATOM 944 N N . CYS A 1 121 ? -0.782 -1.546 18.317 1.00 97.06 121 CYS A N 1
ATOM 945 C CA . CYS A 1 121 ? -1.638 -0.380 18.529 1.00 97.06 121 CYS A CA 1
ATOM 946 C C . CYS A 1 121 ? -3.129 -0.756 18.588 1.00 97.06 121 CYS A C 1
ATOM 948 O O . CYS A 1 121 ? -3.868 -0.276 19.456 1.00 97.06 121 CYS A O 1
ATOM 950 N N . LEU A 1 122 ? -3.580 -1.645 17.697 1.00 97.50 122 LEU A N 1
ATOM 951 C CA . LEU A 1 122 ? -4.958 -2.134 17.683 1.00 97.50 122 LEU A CA 1
ATOM 952 C C . LEU A 1 122 ? -5.303 -2.917 18.952 1.00 97.50 122 LEU A C 1
ATOM 954 O O . LEU A 1 122 ? -6.371 -2.687 19.527 1.00 97.50 122 LEU A O 1
ATOM 958 N N . LEU A 1 123 ? -4.412 -3.803 19.409 1.00 97.19 123 LEU A N 1
ATOM 959 C CA . LEU A 1 123 ? -4.601 -4.565 20.647 1.00 97.19 123 LEU A CA 1
ATOM 960 C C . LEU A 1 123 ? -4.687 -3.642 21.865 1.00 97.19 123 LEU A C 1
ATOM 962 O O . LEU A 1 123 ? -5.609 -3.777 22.671 1.00 97.19 123 LEU A O 1
ATOM 966 N N . GLN A 1 124 ? -3.792 -2.659 21.954 1.00 97.00 124 GLN A N 1
ATOM 967 C CA . GLN A 1 124 ? -3.792 -1.673 23.031 1.00 97.00 124 GLN A CA 1
ATOM 968 C C . GLN A 1 124 ? -5.095 -0.860 23.048 1.00 97.00 124 GLN A C 1
ATOM 970 O O . GLN A 1 124 ? -5.759 -0.754 24.080 1.00 97.00 124 GLN A O 1
ATOM 975 N N . SER A 1 125 ? -5.520 -0.343 21.890 1.00 97.88 125 SER A N 1
ATOM 976 C CA . SER A 1 125 ? -6.760 0.434 21.778 1.00 97.88 125 SER A CA 1
ATOM 977 C C . SER A 1 125 ? -8.002 -0.393 22.118 1.00 97.88 125 SER A C 1
ATOM 979 O O . SER A 1 125 ? -8.938 0.112 22.746 1.00 97.88 125 SER A O 1
ATOM 981 N N . ALA A 1 126 ? -8.032 -1.665 21.711 1.00 97.19 126 ALA A N 1
ATOM 982 C CA . ALA A 1 126 ? -9.111 -2.575 22.067 1.00 97.19 126 ALA A CA 1
ATOM 983 C C . ALA A 1 126 ? -9.161 -2.793 23.585 1.00 97.19 126 ALA A C 1
ATOM 985 O O . ALA A 1 126 ? -10.232 -2.638 24.175 1.00 97.19 126 ALA A O 1
ATOM 986 N N . ASN A 1 127 ? -8.016 -3.069 24.219 1.00 97.12 127 ASN A N 1
ATOM 987 C CA . ASN A 1 127 ? -7.938 -3.278 25.662 1.00 97.12 127 ASN A CA 1
ATOM 988 C C . ASN A 1 127 ? -8.425 -2.049 26.445 1.00 97.12 127 ASN A C 1
ATOM 990 O O . ASN A 1 127 ? -9.302 -2.166 27.297 1.00 97.12 127 ASN A O 1
ATOM 994 N N . GLU A 1 128 ? -7.969 -0.849 26.078 1.00 97.56 128 GLU A N 1
ATOM 995 C CA . GLU A 1 128 ? -8.409 0.398 26.718 1.00 97.56 128 GLU A CA 1
ATOM 996 C C . GLU A 1 128 ? -9.924 0.628 26.609 1.00 97.56 128 GLU A C 1
ATOM 998 O O . GLU A 1 128 ? -10.557 1.145 27.533 1.00 97.56 128 GLU A O 1
ATOM 1003 N N . LYS A 1 129 ? -10.537 0.264 25.475 1.00 97.50 129 LYS A N 1
ATOM 1004 C CA . LYS A 1 129 ? -11.993 0.367 25.296 1.00 97.50 129 LYS A CA 1
ATOM 1005 C C . LYS A 1 129 ? -12.737 -0.631 26.177 1.00 97.50 129 LYS A C 1
ATOM 1007 O O . LYS A 1 129 ? -13.760 -0.260 26.755 1.00 97.50 129 LYS A O 1
ATOM 1012 N N . PHE A 1 130 ? -12.237 -1.860 26.289 1.00 97.56 130 PHE A N 1
ATOM 1013 C CA . PHE A 1 130 ? -12.825 -2.875 27.159 1.00 97.56 130 PHE A CA 1
ATOM 1014 C C . PHE A 1 130 ? -12.711 -2.499 28.634 1.00 97.56 130 PHE A C 1
ATOM 1016 O O . PHE A 1 130 ? -13.700 -2.602 29.357 1.00 97.56 130 PHE A O 1
ATOM 1023 N N . GLU A 1 131 ? -11.561 -1.993 29.075 1.00 97.69 131 GLU A N 1
ATOM 1024 C CA . GLU A 1 131 ? -11.373 -1.514 30.447 1.00 97.69 131 GLU A CA 1
ATOM 1025 C C . GLU A 1 131 ? -12.325 -0.358 30.774 1.00 97.69 131 GLU A C 1
ATOM 1027 O O . GLU A 1 131 ? -13.018 -0.396 31.791 1.00 97.69 131 GLU A O 1
ATOM 1032 N N . LYS A 1 132 ? -12.454 0.630 29.875 1.00 97.94 132 LYS A N 1
ATOM 1033 C CA . LYS A 1 132 ? -13.403 1.746 30.042 1.00 97.94 132 LYS A CA 1
ATOM 1034 C C . LYS A 1 132 ? -14.854 1.270 30.114 1.00 97.94 132 LYS A C 1
ATOM 1036 O O . LYS A 1 132 ? -15.595 1.720 30.983 1.00 97.94 132 LYS A O 1
ATOM 1041 N N . GLN A 1 133 ? -15.263 0.357 29.232 1.00 97.88 133 GLN A N 1
ATOM 1042 C CA . GLN A 1 133 ? -16.608 -0.230 29.270 1.00 97.88 133 GLN A CA 1
ATOM 1043 C C . GLN A 1 133 ? -16.852 -1.009 30.568 1.00 97.88 133 GLN A C 1
ATOM 1045 O O . GLN A 1 133 ? -17.898 -0.850 31.196 1.00 97.88 133 GLN A O 1
ATOM 1050 N N . THR A 1 134 ? -15.867 -1.793 31.010 1.00 97.88 134 THR A N 1
ATOM 1051 C CA . THR A 1 134 ? -15.936 -2.561 32.261 1.00 97.88 134 THR A CA 1
ATOM 1052 C C . THR A 1 134 ? -16.081 -1.636 33.468 1.00 97.88 134 THR A C 1
ATOM 1054 O O . THR A 1 134 ? -16.905 -1.899 34.341 1.00 97.88 134 THR A O 1
ATOM 1057 N N . ALA A 1 135 ? -15.351 -0.518 33.494 1.00 98.12 135 ALA A N 1
ATOM 1058 C CA . ALA A 1 135 ? -15.454 0.481 34.555 1.00 98.12 135 ALA A CA 1
ATOM 1059 C C . ALA A 1 135 ? -16.841 1.147 34.599 1.00 98.12 135 ALA A C 1
ATOM 1061 O O . ALA A 1 135 ? -17.439 1.240 35.670 1.00 98.12 135 ALA A O 1
ATOM 1062 N N . ILE A 1 136 ? -17.390 1.545 33.443 1.00 98.19 136 ILE A N 1
ATOM 1063 C CA . ILE A 1 136 ? -18.741 2.131 33.347 1.00 98.19 136 ILE A CA 1
ATOM 1064 C C . ILE A 1 136 ? -19.797 1.138 33.844 1.00 98.19 136 ILE A C 1
ATOM 1066 O O . ILE A 1 136 ? -20.707 1.501 34.591 1.00 98.19 136 ILE A O 1
ATOM 1070 N N . PHE A 1 137 ? -19.675 -0.128 33.446 1.00 98.31 137 PHE A N 1
ATOM 1071 C CA . PHE A 1 137 ? -20.590 -1.174 33.883 1.00 98.31 137 PHE A CA 1
ATOM 1072 C C . PHE A 1 137 ? -20.502 -1.418 35.395 1.00 98.31 137 PHE A C 1
ATOM 1074 O O . PHE A 1 137 ? -21.532 -1.480 36.068 1.00 98.31 137 PHE A O 1
ATOM 1081 N N . ALA A 1 138 ? -19.288 -1.488 35.948 1.00 98.19 138 ALA A N 1
ATOM 1082 C CA . ALA A 1 138 ? -19.073 -1.636 37.384 1.00 98.19 138 ALA A CA 1
ATOM 1083 C C . ALA A 1 138 ? -19.687 -0.470 38.179 1.00 98.19 138 ALA A C 1
ATOM 1085 O O . ALA A 1 138 ? -20.355 -0.694 39.188 1.00 98.19 138 ALA A O 1
ATOM 1086 N N . GLU A 1 139 ? -19.535 0.767 37.697 1.00 98.19 139 GLU A N 1
ATOM 1087 C CA . GLU A 1 139 ? -20.144 1.950 38.313 1.00 98.19 139 GLU A CA 1
ATOM 1088 C C . GLU A 1 139 ? -21.681 1.887 38.278 1.00 98.19 139 GLU A C 1
ATOM 1090 O O . GLU A 1 139 ? -22.348 2.165 39.279 1.00 98.19 139 GLU A O 1
ATOM 1095 N N . MET A 1 140 ? -22.261 1.485 37.144 1.00 98.00 140 MET A N 1
ATOM 1096 C CA . MET A 1 140 ? -23.710 1.325 36.990 1.00 98.00 140 MET A CA 1
ATOM 1097 C C . MET A 1 140 ? -24.269 0.251 37.930 1.00 98.00 140 MET A C 1
ATOM 1099 O O . MET A 1 140 ? -25.313 0.459 38.555 1.00 98.00 140 MET A O 1
ATOM 1103 N N . LEU A 1 141 ? -23.569 -0.878 38.063 1.00 98.25 141 LEU A N 1
ATOM 1104 C CA . LEU A 1 141 ? -23.932 -1.933 39.005 1.00 98.25 141 LEU A CA 1
ATOM 1105 C C . LEU A 1 141 ? -23.885 -1.427 40.444 1.00 98.25 141 LEU A C 1
ATOM 1107 O O . LEU A 1 141 ? -24.851 -1.618 41.182 1.00 98.25 141 LEU A O 1
ATOM 1111 N N . HIS A 1 142 ? -22.811 -0.733 40.826 1.00 97.94 142 HIS A N 1
ATOM 1112 C CA . HIS A 1 142 ? -22.668 -0.181 42.171 1.00 97.94 142 HIS A CA 1
ATOM 1113 C C . HIS A 1 142 ? -23.821 0.773 42.515 1.00 97.94 142 HIS A C 1
ATOM 1115 O O . HIS A 1 142 ? -24.480 0.602 43.539 1.00 97.94 142 HIS A O 1
ATOM 1121 N N . LYS A 1 143 ? -24.146 1.715 41.617 1.00 98.06 143 LYS A N 1
ATOM 1122 C CA . LYS A 1 143 ? -25.273 2.651 41.794 1.00 98.06 143 LYS A CA 1
ATOM 1123 C C . LYS A 1 143 ? -26.623 1.941 41.897 1.00 98.06 143 LYS A C 1
ATOM 1125 O O . LYS A 1 143 ? -27.498 2.371 42.647 1.00 98.06 143 LYS A O 1
ATOM 1130 N N . THR A 1 144 ? -26.797 0.855 41.147 1.00 98.19 144 THR A N 1
ATOM 1131 C CA . THR A 1 144 ? -28.028 0.056 41.163 1.00 98.19 144 THR A CA 1
ATOM 1132 C C . THR A 1 144 ? -28.191 -0.663 42.500 1.00 98.19 144 THR A C 1
ATOM 1134 O O . THR A 1 144 ? -29.254 -0.578 43.115 1.00 98.19 144 THR A O 1
ATOM 1137 N N . ILE A 1 145 ? -27.131 -1.319 42.980 1.00 97.88 145 ILE A N 1
ATOM 1138 C CA . ILE A 1 145 ? -27.108 -1.987 44.289 1.00 97.88 145 ILE A CA 1
ATOM 1139 C C . ILE A 1 145 ? -27.382 -0.973 45.400 1.00 97.88 145 ILE A C 1
ATOM 1141 O O . ILE A 1 145 ? -28.219 -1.219 46.266 1.00 97.88 145 ILE A O 1
ATOM 1145 N N . GLU A 1 146 ? -26.742 0.193 45.338 1.00 98.00 146 GLU A N 1
ATOM 1146 C CA . GLU A 1 146 ? -26.940 1.261 46.313 1.00 98.00 146 GLU A CA 1
ATOM 1147 C C . GLU A 1 146 ? -28.388 1.771 46.317 1.00 98.00 146 GLU A C 1
ATOM 1149 O O . GLU A 1 146 ? -28.999 1.882 47.378 1.00 98.00 146 GLU A O 1
ATOM 1154 N N . SER A 1 147 ? -28.997 1.987 45.146 1.00 97.56 147 SER A N 1
ATOM 1155 C CA . SER A 1 147 ? -30.409 2.378 45.047 1.00 97.56 147 SER A CA 1
ATOM 1156 C C . SER A 1 147 ? -31.355 1.319 45.627 1.00 97.56 147 SER A C 1
ATOM 1158 O O . SER A 1 147 ? -32.280 1.659 46.371 1.00 97.56 147 SER A O 1
ATOM 1160 N N . ILE A 1 148 ? -31.106 0.037 45.338 1.00 98.00 148 ILE A N 1
ATOM 1161 C CA . ILE A 1 148 ? -31.886 -1.078 45.892 1.00 98.00 148 ILE A CA 1
ATOM 1162 C C . ILE A 1 148 ? -31.771 -1.088 47.416 1.00 98.00 148 ILE A C 1
ATOM 1164 O O . ILE A 1 148 ? -32.795 -1.107 48.101 1.00 98.00 148 ILE A O 1
ATOM 1168 N N . MET A 1 149 ? -30.551 -1.011 47.953 1.00 97.06 149 MET A N 1
ATOM 1169 C CA . MET A 1 149 ? -30.314 -0.966 49.395 1.00 97.06 149 MET A CA 1
ATOM 1170 C C . MET A 1 149 ? -31.050 0.206 50.047 1.00 97.06 149 MET A C 1
ATOM 1172 O O . MET A 1 149 ? -31.774 0.011 51.020 1.00 97.06 149 MET A O 1
ATOM 1176 N N . GLN A 1 150 ? -30.935 1.412 49.486 1.00 96.50 150 GLN A N 1
ATOM 1177 C CA . GLN A 1 150 ? -31.612 2.608 49.997 1.00 96.50 150 GLN A CA 1
ATOM 1178 C C . GLN A 1 150 ? -33.140 2.450 50.012 1.00 96.50 150 GLN A C 1
ATOM 1180 O O . GLN A 1 150 ? -33.799 2.828 50.985 1.00 96.50 150 GLN A O 1
ATOM 1185 N N . ASN A 1 151 ? -33.718 1.854 48.968 1.00 95.44 151 ASN A N 1
ATOM 1186 C CA . ASN A 1 151 ? -35.151 1.566 48.922 1.00 95.44 151 ASN A CA 1
ATOM 1187 C C . ASN A 1 151 ? -35.558 0.533 49.983 1.00 95.44 151 ASN A C 1
ATOM 1189 O O . ASN A 1 151 ? -36.571 0.722 50.657 1.00 95.44 151 ASN A O 1
ATOM 1193 N N . MET A 1 152 ? -34.755 -0.515 50.187 1.00 95.12 152 MET A N 1
ATOM 1194 C CA . MET A 1 152 ? -35.000 -1.511 51.234 1.00 95.12 152 MET A CA 1
ATOM 1195 C C . MET A 1 152 ? -34.960 -0.890 52.636 1.00 95.12 152 MET A C 1
ATOM 1197 O O . MET A 1 152 ? -35.873 -1.131 53.426 1.00 95.12 152 MET A O 1
ATOM 1201 N N . TYR A 1 153 ? -33.971 -0.042 52.938 1.00 96.25 153 TYR A N 1
ATOM 1202 C CA . TYR A 1 153 ? -33.895 0.653 54.229 1.00 96.25 153 TYR A CA 1
ATOM 1203 C C . TYR A 1 153 ? -35.126 1.524 54.491 1.00 96.25 153 TYR A C 1
ATOM 1205 O O . TYR A 1 153 ? -35.689 1.466 55.584 1.00 96.25 153 TYR A O 1
ATOM 1213 N N . LYS A 1 154 ? -35.600 2.278 53.488 1.00 94.38 154 LYS A N 1
ATOM 1214 C CA . LYS A 1 154 ? -36.822 3.090 53.616 1.00 94.38 154 LYS A CA 1
ATOM 1215 C C . LYS A 1 154 ? -38.049 2.245 53.959 1.00 94.38 154 LYS A C 1
ATOM 1217 O O . LYS A 1 154 ? -38.804 2.630 54.848 1.00 94.38 154 LYS A O 1
ATOM 1222 N N . ILE A 1 155 ? -38.230 1.097 53.298 1.00 94.06 155 ILE A N 1
ATOM 1223 C CA . ILE A 1 155 ? -39.349 0.178 53.571 1.00 94.06 155 ILE A CA 1
ATOM 1224 C C . ILE A 1 155 ? -39.278 -0.340 55.013 1.00 94.06 155 ILE A C 1
ATOM 1226 O O . ILE A 1 155 ? -40.287 -0.335 55.719 1.00 94.06 155 ILE A O 1
ATOM 1230 N N . ILE A 1 156 ? -38.089 -0.748 55.468 1.00 93.06 156 ILE A N 1
ATOM 1231 C CA . ILE A 1 156 ? -37.885 -1.259 56.830 1.00 93.06 156 ILE A CA 1
ATOM 1232 C C . ILE A 1 156 ? -38.222 -0.178 57.867 1.00 93.06 156 ILE A C 1
ATOM 1234 O O . ILE A 1 156 ? -39.014 -0.436 58.772 1.00 93.06 156 ILE A O 1
ATOM 1238 N N . VAL A 1 157 ? -37.697 1.042 57.712 1.00 91.38 157 VAL A N 1
ATOM 1239 C CA . VAL A 1 157 ? -37.949 2.158 58.643 1.00 91.38 157 VAL A CA 1
ATOM 1240 C C . VAL A 1 157 ? -39.436 2.531 58.688 1.00 91.38 157 VAL A C 1
ATOM 1242 O O . VAL A 1 157 ? -40.016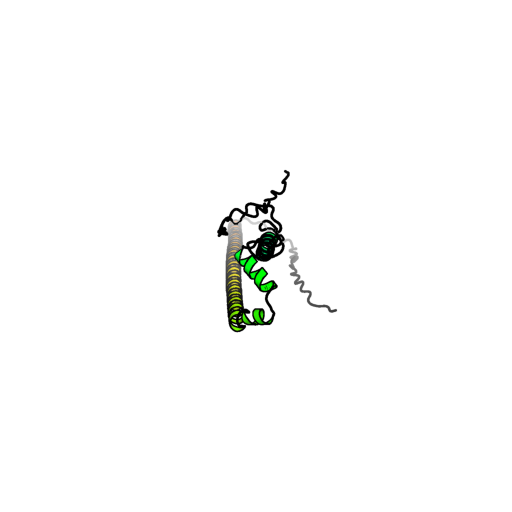 2.587 59.770 1.00 91.38 157 VAL A O 1
ATOM 1245 N N . GLN A 1 158 ? -40.092 2.686 57.533 1.00 88.12 158 GLN A N 1
ATOM 1246 C CA . GLN A 1 158 ? -41.530 2.993 57.465 1.00 88.12 158 GLN A CA 1
ATOM 1247 C C . GLN A 1 158 ? -42.398 1.903 58.106 1.00 88.12 158 GLN A C 1
ATOM 1249 O O . GLN A 1 158 ? -43.404 2.193 58.762 1.00 88.12 158 GLN A O 1
ATOM 1254 N N . SER A 1 159 ? -42.020 0.633 57.934 1.00 83.31 159 SER A N 1
ATOM 1255 C CA . SER A 1 159 ? -42.727 -0.477 58.572 1.00 83.31 159 SER A CA 1
ATOM 1256 C C . SER A 1 159 ? -42.585 -0.452 60.098 1.00 83.31 159 SER A C 1
ATOM 1258 O O . SER A 1 159 ? -43.522 -0.815 60.798 1.00 83.31 159 SER A O 1
ATOM 1260 N N . LEU A 1 160 ? -41.462 0.026 60.640 1.00 79.56 160 LEU A N 1
ATOM 1261 C CA . LEU A 1 160 ? -41.260 0.123 62.085 1.00 79.56 160 LEU A CA 1
ATOM 1262 C C . LEU A 1 160 ? -42.097 1.254 62.706 1.00 79.56 160 LEU A C 1
ATOM 1264 O O . LEU A 1 160 ? -42.721 1.056 63.746 1.00 79.56 160 LEU A O 1
ATOM 1268 N N . GLU A 1 161 ? -42.173 2.407 62.042 1.00 70.94 161 GLU A N 1
ATOM 1269 C CA . GLU A 1 161 ? -42.912 3.582 62.529 1.00 70.94 161 GLU A CA 1
ATOM 1270 C C . GLU A 1 161 ? -44.440 3.381 62.503 1.00 70.94 161 GLU A C 1
ATOM 1272 O O . GLU A 1 161 ? -45.149 3.796 63.423 1.00 70.94 161 GLU A O 1
ATOM 1277 N N . THR A 1 162 ? -44.962 2.655 61.509 1.00 59.47 162 THR A N 1
ATOM 1278 C CA . THR A 1 162 ? -46.408 2.380 61.354 1.00 59.47 162 THR A CA 1
ATOM 1279 C C . THR A 1 162 ? -46.958 1.299 62.295 1.00 59.47 162 THR A C 1
ATOM 1281 O O . THR A 1 162 ? -48.173 1.111 62.369 1.00 59.47 162 THR A O 1
ATOM 1284 N N . ASN A 1 163 ? -46.099 0.615 63.060 1.00 52.44 163 ASN A N 1
ATOM 1285 C CA . ASN A 1 163 ? -46.502 -0.405 64.036 1.00 52.44 163 ASN A CA 1
ATOM 1286 C C . ASN A 1 163 ? -46.799 0.153 65.443 1.00 52.44 163 ASN A C 1
ATOM 1288 O O . ASN A 1 163 ? -47.149 -0.607 66.349 1.00 52.44 163 ASN A O 1
ATOM 1292 N N . THR A 1 164 ? -46.754 1.474 65.636 1.00 46.62 164 THR A N 1
ATOM 1293 C CA . THR A 1 164 ? -47.183 2.131 66.883 1.00 46.62 164 THR A CA 1
ATOM 1294 C C . THR A 1 164 ? -48.694 2.470 66.880 1.00 46.62 164 THR A C 1
ATOM 1296 O O . THR A 1 164 ? -49.095 3.619 66.991 1.00 46.62 164 THR A O 1
ATOM 1299 N N . SER A 1 165 ? -49.533 1.414 66.860 1.00 42.16 165 SER A N 1
ATOM 1300 C CA . SER A 1 165 ? -50.960 1.352 67.307 1.00 42.16 165 SER A CA 1
ATOM 1301 C C . SER A 1 165 ? -52.088 1.920 66.390 1.00 42.16 165 SER A C 1
ATOM 1303 O O . SER A 1 165 ? -51.846 2.909 65.706 1.00 42.16 165 SER A O 1
ATOM 1305 N N . PRO A 1 166 ? -53.351 1.385 66.375 1.00 46.59 166 PRO A N 1
ATOM 1306 C CA . PRO A 1 166 ? -53.940 0.307 67.182 1.00 46.59 166 PRO A CA 1
ATOM 1307 C C . PRO A 1 166 ? -54.456 -0.925 66.395 1.00 46.59 166 PRO A C 1
ATOM 1309 O O . PRO A 1 166 ? -54.961 -0.860 65.276 1.00 46.59 166 PRO A O 1
ATOM 1312 N N . THR A 1 167 ? -54.367 -2.072 67.068 1.00 52.53 167 THR A N 1
ATOM 1313 C CA . THR A 1 167 ? -55.145 -3.319 66.958 1.00 52.53 167 THR A CA 1
ATOM 1314 C C . THR A 1 167 ? -56.148 -3.444 65.795 1.00 52.53 167 THR A C 1
ATOM 1316 O O . THR A 1 167 ? -57.295 -3.010 65.889 1.00 52.53 167 THR A O 1
ATOM 1319 N N . ARG A 1 168 ? -55.810 -4.213 64.749 1.00 55.69 168 ARG A N 1
ATOM 1320 C CA . ARG A 1 168 ? -56.838 -4.887 63.932 1.00 55.69 168 ARG A CA 1
ATOM 1321 C C . ARG A 1 168 ? -56.347 -6.242 63.430 1.00 55.69 168 ARG A C 1
ATOM 1323 O O . ARG A 1 168 ? -55.482 -6.324 62.564 1.00 55.69 168 ARG A O 1
ATOM 1330 N N . LYS A 1 169 ? -56.920 -7.320 63.980 1.00 51.97 169 LYS A N 1
ATOM 1331 C CA . LYS A 1 169 ? -56.666 -8.705 63.558 1.00 51.97 169 LYS A CA 1
ATOM 1332 C C . LYS A 1 169 ? -56.959 -8.854 62.059 1.00 51.97 169 LYS A C 1
ATOM 1334 O O . LYS A 1 169 ? -58.124 -8.821 61.666 1.00 51.97 169 LYS A O 1
ATOM 1339 N N . LYS A 1 170 ? -55.932 -9.046 61.228 1.00 57.84 170 LYS A N 1
ATOM 1340 C CA . LYS A 1 170 ? -56.100 -9.446 59.824 1.00 57.84 170 LYS A CA 1
ATOM 1341 C C . LYS A 1 170 ? -55.743 -10.921 59.671 1.00 57.84 170 LYS A C 1
ATOM 1343 O O . LYS A 1 170 ? -54.638 -11.343 59.994 1.00 57.84 170 LYS A O 1
ATOM 1348 N N . LYS A 1 171 ? -56.732 -11.701 59.227 1.00 55.72 171 LYS A N 1
ATOM 1349 C CA . LYS A 1 171 ? -56.591 -13.115 58.869 1.00 55.72 171 LYS A CA 1
ATOM 1350 C C . LYS A 1 171 ? -55.668 -13.231 57.653 1.00 55.72 171 LYS A C 1
ATOM 1352 O O . LYS A 1 171 ? -55.858 -12.513 56.676 1.00 55.72 171 LYS A O 1
ATOM 1357 N N . LEU A 1 172 ? -54.697 -14.136 57.746 1.00 48.78 172 LEU A N 1
ATOM 1358 C CA . LEU A 1 172 ? -53.725 -14.476 56.709 1.00 48.78 172 LEU A CA 1
ATOM 1359 C C . LEU A 1 172 ? -54.432 -15.022 55.451 1.00 48.78 172 LEU A C 1
ATOM 1361 O O . LEU A 1 172 ? -55.076 -16.072 55.548 1.00 48.78 172 LEU A O 1
ATOM 1365 N N . PRO A 1 173 ? -54.307 -14.382 54.276 1.00 50.75 173 PRO A N 1
ATOM 1366 C CA . PRO A 1 173 ? -54.660 -15.011 53.014 1.00 50.75 173 PRO A CA 1
ATOM 1367 C C . PRO A 1 173 ? -53.545 -15.993 52.644 1.00 50.75 173 PRO A C 1
ATOM 1369 O O . PRO A 1 173 ? -52.393 -15.608 52.460 1.00 50.75 173 PRO A O 1
ATOM 1372 N N . LYS A 1 174 ? -53.884 -17.280 52.570 1.00 60.66 174 LYS A N 1
ATOM 1373 C CA . LYS A 1 174 ? -53.031 -18.298 51.952 1.00 60.66 174 LYS A CA 1
ATOM 1374 C C . LYS A 1 174 ? -53.142 -18.108 50.444 1.00 60.66 174 LYS A C 1
ATOM 1376 O O . LYS A 1 174 ? -54.261 -18.180 49.951 1.00 60.66 174 LYS A O 1
ATOM 1381 N N . ASN A 1 175 ? -52.026 -17.811 49.782 1.00 49.88 175 ASN A N 1
ATOM 1382 C CA . ASN A 1 175 ? -51.661 -18.148 48.395 1.00 49.88 175 ASN A CA 1
ATOM 1383 C C . ASN A 1 175 ? -50.610 -17.135 47.920 1.00 49.88 175 ASN A C 1
ATOM 1385 O O . ASN A 1 175 ? -50.929 -16.150 47.260 1.00 49.88 175 ASN A O 1
ATOM 1389 N N . LEU A 1 176 ? -49.355 -17.368 48.309 1.00 47.47 176 LEU A N 1
ATOM 1390 C CA . LEU A 1 176 ? -48.203 -16.793 47.626 1.00 47.47 176 LEU A CA 1
ATOM 1391 C C . LEU A 1 176 ? -47.710 -17.874 46.666 1.00 47.47 176 LEU A C 1
ATOM 1393 O O . LEU A 1 176 ? -46.887 -18.707 47.037 1.00 47.47 176 LEU A O 1
ATOM 1397 N N . ASP A 1 177 ? -48.306 -17.914 45.479 1.00 43.91 177 ASP A N 1
ATOM 1398 C CA . ASP A 1 177 ? -47.816 -18.765 44.402 1.00 43.91 177 ASP A CA 1
ATOM 1399 C C . ASP A 1 177 ? -46.624 -18.040 43.773 1.00 43.91 177 ASP A C 1
ATOM 1401 O O . ASP A 1 177 ? -46.761 -17.082 43.010 1.00 43.91 177 ASP A O 1
ATOM 1405 N N . LEU A 1 178 ? -45.431 -18.410 44.232 1.00 51.53 178 LEU A N 1
ATOM 1406 C CA . LEU A 1 178 ? -44.165 -17.875 43.757 1.00 51.53 178 LEU A CA 1
ATOM 1407 C C . LEU A 1 178 ? -43.837 -18.564 42.425 1.00 51.53 178 LEU A C 1
ATOM 1409 O O . LEU A 1 178 ? -42.957 -19.420 42.363 1.00 51.53 178 LEU A O 1
ATOM 1413 N N . SER A 1 179 ? -44.571 -18.225 41.360 1.00 41.91 179 SER A N 1
ATOM 1414 C CA . SER A 1 179 ? -44.272 -18.731 40.019 1.00 41.91 179 SER A CA 1
ATOM 1415 C C . SER A 1 179 ? -43.045 -18.007 39.460 1.00 41.91 179 SER A C 1
ATOM 1417 O O . SER A 1 179 ? -43.124 -16.950 38.828 1.00 41.91 179 SER A O 1
ATOM 1419 N N . THR A 1 180 ? -41.894 -18.605 39.742 1.00 51.91 180 THR A N 1
ATOM 1420 C CA . THR A 1 180 ? -40.633 -18.528 39.005 1.00 51.91 180 THR A CA 1
ATOM 1421 C C . THR A 1 180 ? -40.853 -18.307 37.507 1.00 51.91 180 THR A C 1
ATOM 1423 O O . THR A 1 180 ? -41.110 -19.236 36.749 1.00 51.91 180 THR A O 1
ATOM 1426 N N . SER A 1 181 ? -40.715 -17.059 37.066 1.00 51.34 181 SER A N 1
ATOM 1427 C CA . SER A 1 181 ? -40.648 -16.711 35.647 1.00 51.34 181 SER A CA 1
ATOM 1428 C C . SER A 1 181 ? -39.298 -16.074 35.388 1.00 51.34 181 SER A C 1
ATOM 1430 O O . SER A 1 181 ? -39.165 -14.866 35.534 1.00 51.34 181 SER A O 1
ATOM 1432 N N . LEU A 1 182 ? -38.301 -16.907 35.085 1.00 50.09 182 LEU A N 1
ATOM 1433 C CA . LEU A 1 182 ? -37.188 -16.608 34.178 1.00 50.09 182 LEU A CA 1
ATOM 1434 C C . LEU A 1 182 ? -36.279 -17.840 34.072 1.00 50.09 182 LEU A C 1
ATOM 1436 O O . LEU A 1 182 ? -35.680 -18.262 35.061 1.00 50.09 182 LEU A O 1
ATOM 1440 N N . PRO A 1 183 ? -36.085 -18.344 32.848 1.00 48.44 183 PRO A N 1
ATOM 1441 C CA . PRO A 1 183 ? -34.743 -18.658 32.407 1.00 48.44 183 PRO A CA 1
ATOM 1442 C C . PRO A 1 183 ? -34.433 -17.812 31.169 1.00 48.44 183 PRO A C 1
ATOM 1444 O O . PRO A 1 183 ? -35.012 -18.001 30.101 1.00 48.44 183 PRO A O 1
ATOM 1447 N N . MET A 1 184 ? -33.512 -16.857 31.317 1.00 45.78 184 MET A N 1
ATOM 1448 C CA . MET A 1 184 ? -32.820 -16.258 30.175 1.00 45.78 184 MET A CA 1
ATOM 1449 C C . MET A 1 184 ? -31.943 -17.347 29.551 1.00 45.78 184 MET A C 1
ATOM 1451 O O . MET A 1 184 ? -30.890 -17.699 30.080 1.00 45.78 184 MET A O 1
ATOM 1455 N N . GLN A 1 185 ? -32.432 -17.920 28.456 1.00 60.03 185 GLN A N 1
ATOM 1456 C CA . GLN A 1 185 ? -31.712 -18.861 27.611 1.00 60.03 185 GLN A CA 1
ATOM 1457 C C . GLN A 1 185 ? -30.670 -18.087 26.795 1.00 60.03 185 GLN A C 1
ATOM 1459 O O . GLN A 1 185 ? -31.021 -17.263 25.953 1.00 60.03 185 GLN A O 1
ATOM 1464 N N . TRP A 1 186 ? -29.390 -18.343 27.051 1.00 55.69 186 TRP A N 1
ATOM 1465 C CA . TRP A 1 186 ? -28.299 -17.893 26.189 1.00 55.69 186 TRP A CA 1
ATOM 1466 C C . TRP A 1 186 ? -28.066 -18.975 25.136 1.00 55.69 186 TRP A C 1
ATOM 1468 O O . TRP A 1 186 ? -27.545 -20.042 25.454 1.00 55.69 186 TRP A O 1
ATOM 1478 N N . ASP A 1 187 ? -28.497 -18.732 23.898 1.00 59.94 187 ASP A N 1
ATOM 1479 C CA . ASP A 1 187 ? -28.227 -19.636 22.780 1.00 59.94 187 ASP A CA 1
ATOM 1480 C C . ASP A 1 187 ? -26.843 -19.311 22.195 1.00 59.94 187 ASP A C 1
ATOM 1482 O O . ASP A 1 187 ? -26.653 -18.314 21.496 1.00 59.94 187 ASP A O 1
ATOM 1486 N N . ALA A 1 188 ? -25.843 -20.124 22.538 1.00 56.72 188 ALA A N 1
ATOM 1487 C CA . ALA A 1 188 ? -24.517 -20.072 21.934 1.00 56.72 188 ALA A CA 1
ATOM 1488 C C . ALA A 1 188 ? -24.541 -20.877 20.627 1.00 56.72 188 ALA A C 1
ATOM 1490 O O . ALA A 1 188 ? -24.113 -22.030 20.570 1.00 56.72 188 ALA A O 1
ATOM 1491 N N . GLY A 1 189 ? -25.067 -20.262 19.568 1.00 47.03 189 GLY A N 1
ATOM 1492 C CA . GLY A 1 189 ? -25.098 -20.825 18.220 1.00 47.03 189 GLY A CA 1
ATOM 1493 C C . GLY A 1 189 ? -23.713 -20.887 17.571 1.00 47.03 189 GLY A C 1
ATOM 1494 O O . GLY A 1 189 ? -23.422 -20.122 16.656 1.00 47.03 189 GLY A O 1
ATOM 1495 N N . GLY A 1 190 ? -22.861 -21.807 18.025 1.00 45.59 190 GLY A N 1
ATOM 1496 C CA . GLY A 1 190 ? -21.665 -22.245 17.310 1.00 45.59 190 GLY A CA 1
ATOM 1497 C C . GLY A 1 190 ? -22.003 -23.425 16.403 1.00 45.59 190 GLY A C 1
ATOM 1498 O O . GLY A 1 190 ? -22.136 -24.550 16.877 1.00 45.59 190 GLY A O 1
ATOM 1499 N N . LYS A 1 191 ? -22.138 -23.189 15.094 1.00 53.41 191 LYS A N 1
ATOM 1500 C CA . LYS A 1 191 ? -22.131 -24.261 14.089 1.00 53.41 191 LYS A CA 1
ATOM 1501 C C . LYS A 1 191 ? -20.752 -24.314 13.447 1.00 53.41 191 LYS A C 1
ATOM 1503 O O . LYS A 1 191 ? -20.466 -23.560 12.522 1.00 53.41 191 LYS A O 1
ATOM 1508 N N . ASN A 1 192 ? -19.931 -25.233 13.940 1.00 50.88 192 ASN A N 1
ATOM 1509 C CA . ASN A 1 192 ? -18.731 -25.688 13.257 1.00 50.88 192 ASN A CA 1
ATOM 1510 C C . ASN A 1 192 ? -19.062 -27.009 12.552 1.00 50.88 192 ASN A C 1
ATOM 1512 O O . ASN A 1 192 ? -19.486 -27.951 13.214 1.00 50.88 192 ASN A O 1
ATOM 1516 N N . GLY A 1 193 ? -18.805 -27.060 11.244 1.00 48.09 193 GLY A N 1
ATOM 1517 C CA . GLY A 1 193 ? -18.457 -28.282 10.515 1.00 48.09 193 GLY A CA 1
ATOM 1518 C C . GLY A 1 193 ? -19.601 -29.203 10.090 1.00 48.09 193 GLY A C 1
ATOM 1519 O O . GLY A 1 193 ? -20.128 -29.960 10.896 1.00 48.09 193 GLY A O 1
ATOM 1520 N N . GLN A 1 194 ? -19.878 -29.216 8.784 1.00 49.81 194 GLN A N 1
ATOM 1521 C CA . GLN A 1 194 ? -20.185 -30.442 8.045 1.00 49.81 194 GLN A CA 1
ATOM 1522 C C . GLN A 1 194 ? -19.766 -30.259 6.578 1.00 49.81 194 GLN A C 1
ATOM 1524 O O . GLN A 1 194 ? -20.401 -29.527 5.824 1.00 49.81 194 GLN A O 1
ATOM 1529 N N . ASP A 1 195 ? -18.601 -30.832 6.277 1.00 48.44 195 ASP A N 1
ATOM 1530 C CA . ASP A 1 195 ? -18.211 -31.604 5.090 1.00 48.44 195 ASP A CA 1
ATOM 1531 C C . ASP A 1 195 ? -19.002 -31.414 3.778 1.00 48.44 195 ASP A C 1
ATOM 1533 O O . ASP A 1 195 ? -20.181 -31.762 3.697 1.00 48.44 195 ASP A O 1
ATOM 1537 N N . ILE A 1 196 ? -18.304 -30.966 2.722 1.00 43.22 196 ILE A N 1
ATOM 1538 C CA . ILE A 1 196 ? -17.874 -31.735 1.521 1.00 43.22 196 ILE A CA 1
ATOM 1539 C C . ILE A 1 196 ? -17.161 -30.782 0.550 1.00 43.22 196 ILE A C 1
ATOM 1541 O O . ILE A 1 196 ? -17.731 -29.714 0.230 1.00 43.22 196 ILE A O 1
#

Sequence (196 aa):
MPSGPVVVGCELRIARLSSWRLKSTFEEHVGPCQGPEKCINCKGPHNAKSNLFPAYIKEKKILELKCRNHITTSEARRVFHLQNMKYSEAVKNSPASAELQDTVNLTFESLLQSVNENSECLLQSANEKFEKQTAIFAEMLHKTIESIMQNMYKIIVQSLETNTSPTRKKKLPKNLDLSTSLPMQWDAGGKNGQDI

Organism: Araneus ventricosus (NCBI:txid182803)

Foldseek 3Di:
DDDDDPPPPPPPPVPPPPPPPPPDPDDDDDDPDPDQAAAPVPRDRDHVPDCPPPVSVLLVQLVVQCVVVVHDSVVSVVVSCLVPDDPVVNVVPPPDPVVVVVVVVVVVVVVVVVVVVVVVVVVVVVVVVVVVVVVVVVVVVVVVVVVVVVVVVVVVVVVVVVPPDDDDDDDDDPDPPVPDDDDPDDDPPDDDDDDD